Protein AF-A0A0C3DPB2-F1 (afdb_monomer_lite)

pLDDT: mean 77.49, std 13.22, range [37.22, 93.12]

Organism: NCBI:txid1036808

Sequence (206 aa):
QQHRIWLIDRQAAAISTEMRTDLGDWIKRRLRHGVQEQGRLAQDQIEEYGIDVEELESQWASQKESQLSVRSHALARLKKELNTVLALQADVDITEKAIQTAKNAIQKESAAPDTLSALASLEHTHDRLITKVEVLYASLNIQTKFPELDGIGLNFIRTLLLARDLKINICKRAIGSFFEWDKLDRAVGGAQKVLGNSPPPSNDSF

Radius of gyration: 33.28 Å; chains: 1; bounding box: 94×47×86 Å

Secondary structure (DSSP, 8-sta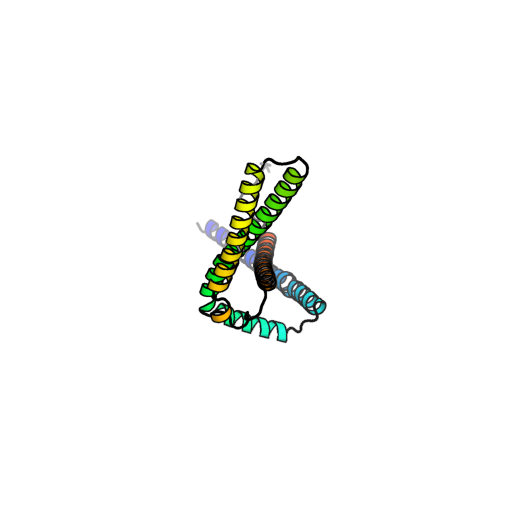te):
-HHHHHHHHHHHHHHHHHHHHHHHHHHHHIIIIIIIIHHHHHHHHHHHHT--HHHHHHHHHHHHHHHHSTHHHHHHHHHHHHHHHHHHHHHHHHHHHHHHHHHHHHHHTT--HHHHHHHHHHHHHHHHHHHHHHHHHHHT-HHHH-GGGTT--HHHHHHHHHHHHHHHHHHHHHHHHHHHHHHHHHHHTS-------PPPP-----

Structure (mmCIF, N/CA/C/O backbone):
data_AF-A0A0C3DPB2-F1
#
_entry.id   AF-A0A0C3DPB2-F1
#
loop_
_atom_site.group_PDB
_atom_site.id
_atom_site.type_symbol
_atom_site.label_atom_id
_atom_site.label_alt_id
_atom_site.label_comp_id
_atom_site.label_asym_id
_atom_site.label_entity_id
_atom_site.label_seq_id
_atom_site.pdbx_PDB_ins_code
_atom_site.Cartn_x
_atom_site.Cartn_y
_atom_site.Cartn_z
_atom_site.occupancy
_atom_site.B_iso_or_equiv
_atom_site.auth_seq_id
_atom_site.auth_comp_id
_atom_site.auth_asym_id
_atom_site.auth_atom_id
_atom_site.pdbx_PDB_model_num
ATOM 1 N N . GLN A 1 1 ? 50.171 27.025 -35.376 1.00 64.50 1 GLN A N 1
ATOM 2 C CA . GLN A 1 1 ? 48.714 26.759 -35.258 1.00 64.50 1 GLN A CA 1
ATOM 3 C C . GLN A 1 1 ? 48.303 25.396 -35.823 1.00 64.50 1 GLN A C 1
ATOM 5 O O . GLN A 1 1 ? 47.553 24.705 -35.149 1.00 64.50 1 GLN A O 1
ATOM 10 N N . GLN A 1 2 ? 48.823 24.960 -36.977 1.00 75.88 2 GLN A N 1
ATOM 11 C CA . GLN A 1 2 ? 48.439 23.691 -37.627 1.00 75.88 2 GLN A CA 1
ATOM 12 C C . GLN A 1 2 ? 48.664 22.426 -36.769 1.00 75.88 2 GLN A C 1
ATOM 14 O O . GLN A 1 2 ? 47.783 21.579 -36.694 1.00 75.88 2 GLN A O 1
ATOM 19 N N . HIS A 1 3 ? 49.778 22.335 -36.032 1.00 80.19 3 HIS A N 1
ATOM 20 C CA . HIS A 1 3 ? 50.067 21.180 -35.164 1.00 80.19 3 HIS A CA 1
ATOM 21 C C . HIS A 1 3 ? 49.048 21.000 -34.019 1.00 80.19 3 HIS A C 1
ATOM 23 O O . HIS A 1 3 ? 48.694 19.884 -33.654 1.00 80.19 3 HIS A O 1
ATOM 29 N N . ARG A 1 4 ? 48.522 22.107 -33.475 1.00 85.81 4 ARG A N 1
ATOM 30 C CA . ARG A 1 4 ? 47.503 22.077 -32.413 1.00 85.81 4 ARG A CA 1
ATOM 31 C C . ARG A 1 4 ? 46.153 21.590 -32.941 1.00 85.81 4 ARG A C 1
ATOM 33 O O . ARG A 1 4 ? 45.482 20.838 -32.249 1.00 85.81 4 ARG A O 1
ATOM 40 N N . ILE A 1 5 ? 45.779 22.004 -34.152 1.00 88.69 5 ILE A N 1
ATOM 41 C CA . ILE A 1 5 ? 44.541 21.556 -34.810 1.00 88.69 5 ILE A CA 1
ATOM 42 C C . ILE A 1 5 ? 44.618 20.050 -35.079 1.00 88.69 5 ILE A C 1
ATOM 44 O O . ILE A 1 5 ? 43.700 19.321 -34.727 1.00 88.69 5 ILE A O 1
ATOM 48 N N . TRP A 1 6 ? 45.758 19.574 -35.585 1.00 91.50 6 TRP A N 1
ATOM 49 C CA . TRP A 1 6 ? 45.977 18.151 -35.845 1.00 91.50 6 TRP A CA 1
ATOM 50 C C . TRP A 1 6 ? 45.875 17.281 -34.580 1.00 91.50 6 TRP A C 1
ATOM 52 O O . TRP A 1 6 ? 45.245 16.225 -34.602 1.00 91.50 6 TRP A O 1
ATOM 62 N N . LEU A 1 7 ? 46.439 17.736 -33.455 1.00 90.56 7 LEU A N 1
ATOM 63 C CA . LEU A 1 7 ? 46.326 17.028 -32.173 1.00 90.56 7 LEU A CA 1
ATOM 64 C C . LEU A 1 7 ? 44.882 16.978 -31.652 1.00 90.56 7 LEU A C 1
ATOM 66 O O . LEU A 1 7 ? 44.457 15.941 -31.145 1.00 90.56 7 LEU A O 1
ATOM 70 N N . ILE A 1 8 ? 44.124 18.069 -31.800 1.00 92.12 8 ILE A N 1
ATOM 71 C CA . ILE A 1 8 ? 42.714 18.124 -31.387 1.00 92.12 8 ILE A CA 1
ATOM 72 C C . ILE A 1 8 ? 41.865 17.179 -32.242 1.00 92.12 8 ILE A C 1
ATOM 74 O O . ILE A 1 8 ? 41.084 16.416 -31.681 1.00 92.12 8 ILE A O 1
ATOM 78 N N . ASP A 1 9 ? 42.057 17.156 -33.563 1.00 91.06 9 ASP A N 1
ATOM 79 C CA . ASP A 1 9 ? 41.337 16.236 -34.454 1.00 91.06 9 ASP A CA 1
ATOM 80 C C . ASP A 1 9 ? 41.657 14.771 -34.141 1.00 91.06 9 ASP A C 1
ATOM 82 O O . ASP A 1 9 ? 40.760 13.927 -34.079 1.00 91.06 9 ASP A O 1
ATOM 86 N N . ARG A 1 10 ? 42.929 14.458 -33.866 1.00 89.88 10 ARG A N 1
ATOM 87 C CA . ARG A 1 10 ? 43.359 13.114 -33.453 1.00 89.88 10 ARG A CA 1
ATOM 88 C C . ARG A 1 10 ? 42.680 12.693 -32.147 1.00 89.88 10 ARG A C 1
ATOM 90 O O . ARG A 1 10 ? 42.220 11.557 -32.037 1.00 89.88 10 ARG A O 1
ATOM 97 N N . GLN A 1 11 ? 42.603 13.601 -31.175 1.00 88.19 11 GLN A N 1
ATOM 98 C CA . GLN A 1 11 ? 41.966 13.349 -29.885 1.00 88.19 11 GLN A CA 1
ATOM 99 C C . GLN A 1 11 ? 40.442 13.226 -30.016 1.00 88.19 11 GLN A C 1
ATOM 101 O O . GLN A 1 11 ? 39.853 12.327 -29.422 1.00 88.19 11 GLN A O 1
ATOM 106 N N . ALA A 1 12 ? 39.803 14.064 -30.834 1.00 87.94 12 ALA A N 1
ATOM 107 C CA . ALA A 1 12 ? 38.374 13.982 -31.119 1.00 87.94 12 ALA A CA 1
ATOM 108 C C . ALA A 1 12 ? 38.012 12.664 -31.824 1.00 87.94 12 ALA A C 1
ATOM 110 O O . ALA A 1 12 ? 37.023 12.026 -31.466 1.00 87.94 12 ALA A O 1
ATOM 111 N N . ALA A 1 13 ? 38.841 12.206 -32.768 1.00 89.12 13 ALA A N 1
ATOM 112 C CA . ALA A 1 13 ? 38.669 10.914 -33.426 1.00 89.12 13 ALA A CA 1
ATOM 113 C C . ALA A 1 13 ? 38.837 9.735 -32.448 1.00 89.12 13 ALA A C 1
ATOM 115 O O . ALA A 1 13 ? 38.037 8.797 -32.466 1.00 89.12 13 ALA A O 1
ATOM 116 N N . ALA A 1 14 ? 39.832 9.795 -31.556 1.00 85.81 14 ALA A N 1
ATOM 117 C CA . ALA A 1 14 ? 40.025 8.787 -30.513 1.00 85.81 14 ALA A CA 1
ATOM 118 C C . ALA A 1 14 ? 38.824 8.728 -29.551 1.00 85.81 14 ALA A C 1
ATOM 120 O O . ALA A 1 14 ? 38.262 7.659 -29.337 1.00 85.81 14 ALA A O 1
ATOM 121 N N . ILE A 1 15 ? 38.348 9.880 -29.066 1.00 83.69 15 ILE A N 1
ATOM 122 C CA . ILE A 1 15 ? 37.155 9.957 -28.208 1.00 83.69 15 ILE A CA 1
ATOM 123 C C . ILE A 1 15 ? 35.917 9.436 -28.949 1.00 83.69 15 ILE A C 1
ATOM 125 O O . ILE A 1 15 ? 35.135 8.682 -28.384 1.00 83.69 15 ILE A O 1
ATOM 129 N N . SER A 1 16 ? 35.733 9.793 -30.223 1.00 80.06 16 SER A N 1
ATOM 130 C CA . SER A 1 16 ? 34.572 9.351 -31.002 1.00 80.06 16 SER A CA 1
ATOM 131 C C . SER A 1 16 ? 34.548 7.836 -31.217 1.00 80.06 16 SER A C 1
ATOM 133 O O . SER A 1 16 ? 33.480 7.226 -31.169 1.00 80.06 16 SER A O 1
ATOM 135 N N . THR A 1 17 ? 35.710 7.220 -31.444 1.00 84.44 17 THR A N 1
ATOM 136 C CA . THR A 1 17 ? 35.812 5.762 -31.603 1.00 84.44 17 THR A CA 1
ATOM 137 C C . THR A 1 17 ? 35.536 5.029 -30.293 1.00 84.44 17 THR A C 1
ATOM 139 O O . THR A 1 17 ? 34.716 4.116 -30.301 1.00 84.44 17 THR A O 1
ATOM 142 N N . GLU A 1 18 ? 36.103 5.497 -29.180 1.00 83.31 18 GLU A N 1
ATOM 143 C CA . GLU A 1 18 ? 35.844 4.989 -27.824 1.00 83.31 18 GLU A CA 1
ATOM 144 C C . GLU A 1 18 ? 34.357 5.106 -27.446 1.00 83.31 18 GLU A C 1
ATOM 146 O O . GLU A 1 18 ? 33.718 4.125 -27.082 1.00 83.31 18 GLU A O 1
ATOM 151 N N . MET A 1 19 ? 33.738 6.271 -27.665 1.00 78.62 19 MET A N 1
ATOM 152 C CA . MET A 1 19 ? 32.308 6.461 -27.389 1.00 78.62 19 MET A CA 1
ATOM 153 C C . MET A 1 19 ? 31.420 5.531 -28.227 1.00 78.62 19 MET A C 1
ATOM 155 O O . MET A 1 19 ? 30.376 5.084 -27.755 1.00 78.62 19 MET A O 1
ATOM 159 N N . ARG A 1 20 ? 31.804 5.229 -29.476 1.00 81.94 20 ARG A N 1
ATOM 160 C CA . ARG A 1 20 ? 31.060 4.293 -30.335 1.00 81.94 20 ARG A CA 1
ATOM 161 C C . ARG A 1 20 ? 31.195 2.848 -29.862 1.00 81.94 20 ARG A C 1
ATOM 163 O O . ARG A 1 20 ? 30.204 2.120 -29.903 1.00 81.94 20 ARG A O 1
ATOM 170 N N . THR A 1 21 ? 32.385 2.429 -29.432 1.00 79.38 21 THR A N 1
ATOM 171 C CA . THR A 1 21 ? 32.594 1.081 -28.887 1.00 79.38 21 THR A CA 1
ATOM 172 C C . THR A 1 21 ? 31.869 0.909 -27.559 1.00 79.38 21 THR A C 1
ATOM 174 O O . THR A 1 21 ? 31.135 -0.065 -27.402 1.00 79.38 21 THR A O 1
ATOM 177 N N . ASP A 1 22 ? 31.957 1.901 -26.673 1.00 81.00 22 ASP A N 1
ATOM 178 C CA . ASP A 1 22 ? 31.296 1.886 -25.367 1.00 81.00 22 ASP A CA 1
ATOM 179 C C . ASP A 1 22 ? 29.775 1.858 -25.510 1.00 81.00 22 ASP A C 1
ATOM 181 O O . ASP A 1 22 ? 29.099 1.101 -24.814 1.00 81.00 22 ASP A O 1
ATOM 185 N N . LEU A 1 23 ? 29.224 2.620 -26.463 1.00 80.12 23 LEU A N 1
ATOM 186 C CA . LEU A 1 23 ? 27.801 2.566 -26.793 1.00 80.12 23 LEU A CA 1
ATOM 187 C C . LEU A 1 23 ? 27.403 1.173 -27.298 1.00 80.12 23 LEU A C 1
ATOM 189 O O . LEU A 1 23 ? 26.380 0.636 -26.880 1.00 80.12 23 LEU A O 1
ATOM 193 N N . GLY A 1 24 ? 28.206 0.569 -28.177 1.00 83.62 24 GLY A N 1
ATOM 194 C CA . GLY A 1 24 ? 27.959 -0.781 -28.680 1.00 83.62 24 GLY A CA 1
ATOM 195 C C . GLY A 1 24 ? 27.954 -1.830 -27.566 1.00 83.62 24 GLY A C 1
ATOM 196 O O . GLY A 1 24 ? 27.071 -2.689 -27.525 1.00 83.62 24 GLY A O 1
ATOM 197 N N . ASP A 1 25 ? 28.900 -1.744 -26.636 1.00 81.56 25 ASP A N 1
ATOM 198 C CA . ASP A 1 25 ? 28.992 -2.663 -25.504 1.00 81.56 25 ASP A CA 1
ATOM 199 C C . ASP A 1 25 ? 27.906 -2.413 -24.459 1.00 81.56 25 ASP A C 1
ATOM 201 O O . ASP A 1 25 ? 27.367 -3.373 -23.905 1.00 81.56 25 ASP A O 1
ATOM 205 N N . TRP A 1 26 ? 27.518 -1.155 -24.248 1.00 80.06 26 TRP A N 1
ATOM 206 C CA . TRP A 1 26 ? 26.370 -0.790 -23.426 1.00 80.06 26 TRP A CA 1
ATOM 207 C C . TRP A 1 26 ? 25.065 -1.348 -24.003 1.00 80.06 26 TRP A C 1
ATOM 209 O O . TRP A 1 26 ? 24.320 -2.010 -23.286 1.00 80.06 26 TRP A O 1
ATOM 219 N N . ILE A 1 27 ? 24.811 -1.190 -25.310 1.00 79.00 27 ILE A N 1
ATOM 220 C CA . ILE A 1 27 ? 23.617 -1.752 -25.967 1.00 79.00 27 ILE A CA 1
ATOM 221 C C . ILE A 1 27 ? 23.588 -3.279 -25.808 1.00 79.00 27 ILE A C 1
ATOM 223 O O . ILE A 1 27 ? 22.556 -3.845 -25.443 1.00 79.00 27 ILE A O 1
ATOM 227 N N . LYS A 1 28 ? 24.721 -3.959 -26.035 1.00 84.25 28 LYS A N 1
ATOM 228 C CA . LYS A 1 28 ? 24.818 -5.421 -25.876 1.00 84.25 28 LYS A CA 1
ATOM 229 C C . LYS A 1 28 ? 24.582 -5.870 -24.434 1.00 84.25 28 LYS A C 1
ATOM 231 O O . LYS A 1 28 ? 23.941 -6.900 -24.225 1.00 84.25 28 LYS A O 1
ATOM 236 N N 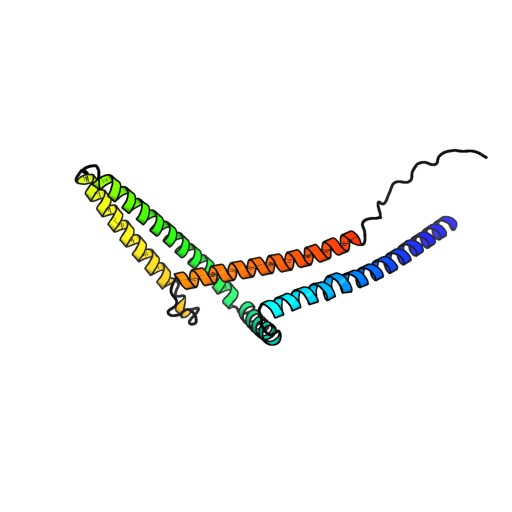. ARG A 1 29 ? 25.119 -5.146 -23.447 1.00 79.06 29 ARG A N 1
ATOM 237 C CA . ARG A 1 29 ? 24.922 -5.446 -22.020 1.00 79.06 29 ARG A CA 1
ATOM 238 C C . ARG A 1 29 ? 23.479 -5.211 -21.598 1.00 79.06 29 ARG A C 1
ATOM 240 O O . ARG A 1 29 ? 22.884 -6.112 -21.013 1.00 79.06 29 ARG A O 1
ATOM 247 N N . ARG A 1 30 ? 22.882 -4.086 -21.996 1.00 79.00 30 ARG A N 1
ATOM 248 C CA . ARG A 1 30 ? 21.472 -3.770 -21.743 1.00 79.00 30 ARG A CA 1
ATOM 249 C C . ARG A 1 30 ? 20.534 -4.819 -22.332 1.00 79.00 30 ARG A C 1
ATOM 251 O O . ARG A 1 30 ? 19.607 -5.245 -21.653 1.00 79.00 30 ARG A O 1
ATOM 258 N N . LEU A 1 31 ? 20.788 -5.270 -23.561 1.00 81.31 31 LEU A N 1
ATOM 259 C CA . LEU A 1 31 ? 19.981 -6.317 -24.188 1.00 81.31 31 LEU A CA 1
ATOM 260 C C . LEU A 1 31 ? 20.085 -7.645 -23.425 1.00 81.31 31 LEU A C 1
ATOM 262 O O . LEU A 1 31 ? 19.062 -8.246 -23.114 1.00 81.31 31 LEU A O 1
ATOM 266 N N . ARG A 1 32 ? 21.303 -8.087 -23.090 1.00 81.44 32 ARG A N 1
ATOM 267 C CA . ARG A 1 32 ? 21.517 -9.380 -22.421 1.00 81.44 32 ARG A CA 1
ATOM 268 C C . ARG A 1 32 ? 21.059 -9.388 -20.967 1.00 81.44 32 ARG A C 1
ATOM 270 O O . ARG A 1 32 ? 20.295 -10.256 -20.566 1.00 81.44 32 ARG A O 1
ATOM 277 N N . HIS A 1 33 ? 21.509 -8.426 -20.173 1.00 77.31 33 HIS A N 1
ATOM 278 C CA . HIS A 1 33 ? 21.254 -8.427 -18.734 1.00 77.31 33 HIS A CA 1
ATOM 279 C C . HIS A 1 33 ? 19.971 -7.692 -18.363 1.00 77.31 33 HIS A C 1
ATOM 281 O O . HIS A 1 33 ? 19.233 -8.161 -17.506 1.00 77.31 33 HIS A O 1
ATOM 287 N N . GLY A 1 34 ? 19.695 -6.551 -18.998 1.00 73.69 34 GLY A N 1
ATOM 288 C CA . GLY A 1 34 ? 18.547 -5.712 -18.653 1.00 73.69 34 GLY A CA 1
ATOM 289 C C . GLY A 1 34 ? 17.229 -6.184 -19.260 1.00 73.69 34 GLY A C 1
ATOM 290 O O . GLY A 1 34 ? 16.187 -5.998 -18.642 1.00 73.69 34 GLY A O 1
ATOM 291 N N . VAL A 1 35 ? 17.262 -6.781 -20.456 1.00 76.50 35 VAL A N 1
ATOM 292 C CA . VAL A 1 35 ? 16.048 -7.220 -21.167 1.00 76.50 35 VAL A CA 1
ATOM 293 C C . VAL A 1 35 ? 15.895 -8.736 -21.127 1.00 76.50 35 VAL A C 1
ATOM 295 O O . VAL A 1 35 ? 14.869 -9.217 -20.662 1.00 76.50 35 VAL A O 1
ATOM 298 N N . GLN A 1 36 ? 16.892 -9.497 -21.587 1.00 82.88 36 GLN A N 1
ATOM 299 C CA . GLN A 1 36 ? 16.763 -10.954 -21.705 1.00 82.88 36 GLN A CA 1
ATOM 300 C C . GLN A 1 36 ? 16.748 -11.651 -20.341 1.00 82.88 36 GLN A C 1
ATOM 302 O O . GLN A 1 36 ? 15.797 -12.369 -20.052 1.00 82.88 36 GLN A O 1
ATOM 307 N N . GLU A 1 37 ? 17.748 -11.416 -19.485 1.00 83.25 37 GLU A N 1
ATOM 308 C CA . GLU A 1 37 ? 17.792 -12.079 -18.172 1.00 83.25 37 GLU A CA 1
ATOM 309 C C . GLU A 1 37 ? 16.638 -11.634 -17.265 1.00 83.25 37 GLU A C 1
ATOM 311 O O . GLU A 1 37 ? 15.997 -12.470 -16.639 1.00 83.25 37 GLU A O 1
ATOM 316 N N . GLN A 1 38 ? 16.308 -10.338 -17.234 1.00 78.94 38 GLN A N 1
ATOM 317 C CA . GLN A 1 38 ? 15.150 -9.859 -16.466 1.00 78.94 38 GLN A CA 1
ATOM 318 C C . GLN A 1 38 ? 13.827 -10.391 -17.017 1.00 78.94 38 GLN A C 1
ATOM 320 O O . GLN A 1 38 ? 12.955 -10.758 -16.238 1.00 78.94 38 GLN A O 1
ATOM 325 N N . GLY A 1 39 ? 13.681 -10.463 -18.344 1.00 83.75 39 GLY A N 1
ATOM 326 C CA . GLY A 1 39 ? 12.512 -11.067 -18.978 1.00 83.75 39 GLY A CA 1
ATOM 327 C C . GLY A 1 39 ? 12.361 -12.536 -18.592 1.00 83.75 39 GLY A C 1
ATOM 328 O O . GLY A 1 39 ? 11.263 -12.959 -18.252 1.00 83.75 39 GLY A O 1
ATOM 329 N N . ARG A 1 40 ? 13.469 -13.286 -18.550 1.00 84.62 40 ARG A N 1
ATOM 330 C CA . ARG A 1 40 ? 13.486 -14.681 -18.096 1.00 84.62 40 ARG A CA 1
ATOM 331 C C . ARG A 1 40 ? 13.088 -14.803 -16.625 1.00 84.62 40 ARG A C 1
ATOM 333 O O . ARG A 1 40 ? 12.221 -15.598 -16.309 1.00 84.62 40 ARG A O 1
ATOM 340 N N . LEU A 1 41 ? 13.656 -13.981 -15.742 1.00 84.19 41 LEU A N 1
ATOM 341 C CA . LEU A 1 41 ? 13.298 -13.981 -14.317 1.00 84.19 41 LEU A CA 1
ATOM 342 C C . LEU A 1 41 ? 11.825 -13.622 -14.083 1.00 84.19 41 LEU A C 1
ATOM 344 O O . LEU A 1 41 ? 11.179 -14.214 -13.225 1.00 84.19 41 LEU A O 1
ATOM 348 N N . ALA A 1 42 ? 11.293 -12.659 -14.837 1.00 80.81 42 ALA A N 1
ATOM 349 C CA . ALA A 1 42 ? 9.881 -12.301 -14.770 1.00 80.81 42 ALA A CA 1
ATOM 350 C C . ALA A 1 42 ? 8.989 -13.446 -15.275 1.00 80.81 42 ALA A C 1
ATOM 352 O O . ALA A 1 42 ? 7.970 -13.733 -14.656 1.00 80.81 42 ALA A O 1
ATOM 353 N N . GLN A 1 43 ? 9.392 -14.120 -16.353 1.00 83.12 43 GLN A N 1
ATOM 354 C CA . GLN A 1 43 ? 8.683 -15.278 -16.891 1.00 83.12 43 GLN A CA 1
ATO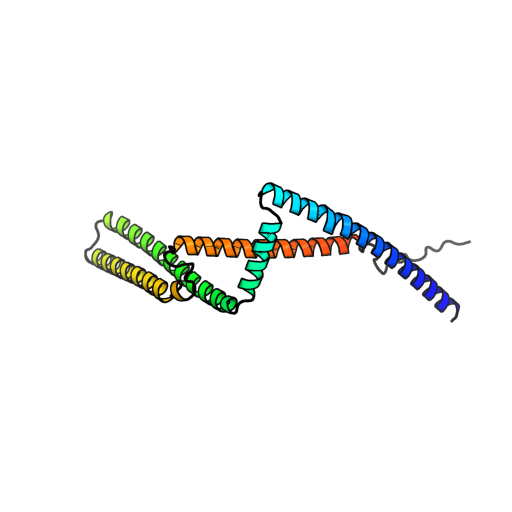M 355 C C . GLN A 1 43 ? 8.681 -16.452 -15.901 1.00 83.12 43 GLN A C 1
ATOM 357 O O . GLN A 1 43 ? 7.614 -16.986 -15.615 1.00 83.12 43 GLN A O 1
ATOM 362 N N . ASP A 1 44 ? 9.835 -16.781 -15.309 1.00 85.88 44 ASP A N 1
ATOM 363 C CA . ASP A 1 44 ? 9.964 -17.820 -14.277 1.00 85.88 44 ASP A CA 1
ATOM 364 C C . ASP A 1 44 ? 9.018 -17.534 -13.091 1.00 85.88 44 ASP A C 1
ATOM 366 O O . ASP A 1 44 ? 8.356 -18.435 -12.581 1.00 85.88 44 ASP A O 1
ATOM 370 N N . GLN A 1 45 ? 8.905 -16.265 -12.672 1.00 82.25 45 GLN A N 1
ATOM 371 C CA . GLN A 1 45 ? 7.975 -15.853 -11.615 1.00 82.25 45 GLN A CA 1
ATOM 372 C C . GLN A 1 45 ? 6.511 -16.018 -12.032 1.00 82.25 45 GLN A C 1
ATOM 374 O O . GLN A 1 45 ? 5.704 -16.502 -11.245 1.00 82.25 45 GLN A O 1
ATOM 379 N N . ILE A 1 46 ? 6.145 -15.613 -13.250 1.00 82.06 46 ILE A N 1
ATOM 380 C CA . ILE A 1 46 ? 4.771 -15.754 -13.755 1.00 82.06 46 ILE A CA 1
ATOM 381 C C . ILE A 1 46 ? 4.371 -17.236 -13.803 1.00 82.06 46 ILE A C 1
ATOM 383 O O . ILE A 1 46 ? 3.279 -17.590 -13.354 1.00 82.06 46 ILE A O 1
ATOM 387 N N . GLU A 1 47 ? 5.277 -18.099 -14.266 1.00 86.31 47 GLU A N 1
ATOM 388 C CA . GLU A 1 47 ? 5.090 -19.552 -14.296 1.00 86.31 47 GLU A CA 1
ATOM 389 C C . GLU A 1 47 ? 4.964 -20.151 -12.888 1.00 86.31 47 GLU A C 1
ATOM 391 O O . GLU A 1 47 ? 4.093 -20.992 -12.664 1.00 86.31 47 GLU A O 1
ATOM 396 N N . GLU A 1 48 ? 5.754 -19.679 -11.917 1.00 88.19 48 GLU A N 1
ATOM 397 C CA . GLU A 1 48 ? 5.660 -20.091 -10.508 1.00 88.19 48 GLU A CA 1
ATOM 398 C C . GLU A 1 48 ? 4.288 -19.765 -9.892 1.00 88.19 48 GLU A C 1
ATOM 400 O O . GLU A 1 48 ? 3.717 -20.587 -9.171 1.00 88.19 48 GLU A O 1
ATOM 405 N N . TYR A 1 49 ? 3.729 -18.587 -10.188 1.00 80.62 49 TYR A N 1
ATOM 406 C CA . TYR A 1 49 ? 2.403 -18.194 -9.699 1.00 80.62 49 TYR A CA 1
ATOM 407 C C . TYR A 1 49 ? 1.247 -18.823 -10.493 1.00 80.62 49 TYR A C 1
ATOM 409 O O . TYR A 1 49 ? 0.104 -18.771 -10.032 1.00 80.62 49 TYR A O 1
ATOM 417 N N . GLY A 1 50 ? 1.523 -19.414 -11.662 1.00 84.31 50 GLY A N 1
ATOM 418 C CA . GLY A 1 50 ? 0.534 -20.082 -12.511 1.00 84.31 50 GLY A CA 1
ATOM 419 C C . GLY A 1 50 ? -0.523 -19.144 -13.101 1.00 84.31 50 GLY A C 1
ATOM 420 O O . GLY A 1 50 ? -1.638 -19.584 -13.384 1.00 84.31 50 GLY A O 1
ATOM 421 N N . ILE A 1 51 ? -0.207 -17.853 -13.240 1.00 81.69 51 ILE A N 1
ATOM 422 C CA . ILE A 1 51 ? -1.118 -16.847 -13.800 1.00 81.69 51 ILE A CA 1
ATOM 423 C C . ILE A 1 51 ? -0.770 -16.650 -15.272 1.00 81.69 51 ILE A C 1
ATOM 425 O O . ILE A 1 51 ? 0.394 -16.461 -15.610 1.00 81.69 51 ILE A O 1
ATOM 429 N N . ASP A 1 52 ? -1.774 -16.668 -16.142 1.00 86.44 52 ASP A N 1
ATOM 430 C CA . ASP A 1 52 ? -1.557 -16.433 -17.565 1.00 86.44 52 ASP A CA 1
ATOM 431 C C . ASP A 1 52 ? -1.193 -14.967 -17.869 1.00 86.44 52 ASP A C 1
ATOM 433 O O . ASP A 1 52 ? -1.666 -14.031 -17.213 1.00 86.44 52 ASP A O 1
ATOM 437 N N . VAL A 1 53 ? -0.346 -14.756 -18.878 1.00 83.56 53 VAL A N 1
ATOM 438 C CA . VAL A 1 53 ? 0.124 -13.414 -19.255 1.00 83.56 53 VAL A CA 1
ATOM 439 C C . VAL A 1 53 ? -1.027 -12.565 -19.798 1.00 83.56 53 VAL A C 1
ATOM 441 O O . VAL A 1 53 ? -1.108 -11.382 -19.462 1.00 83.56 53 VAL A O 1
ATOM 444 N N . GLU A 1 54 ? -1.955 -13.154 -20.561 1.00 86.88 54 GLU A N 1
ATOM 445 C CA . GLU A 1 54 ? -3.110 -12.427 -21.106 1.00 86.88 54 GLU A CA 1
ATOM 446 C C . GLU A 1 54 ? -4.030 -11.922 -19.980 1.00 86.88 54 GLU A C 1
ATOM 448 O O . GLU A 1 54 ? -4.535 -10.795 -20.021 1.00 86.88 54 GLU A O 1
ATOM 453 N N . GLU A 1 55 ? -4.177 -12.713 -18.914 1.00 87.44 55 GLU A N 1
ATOM 454 C CA . GLU A 1 55 ? -4.918 -12.321 -17.714 1.00 87.44 55 GLU A CA 1
ATOM 455 C C . GLU A 1 55 ? -4.235 -11.149 -16.988 1.00 87.44 55 GLU A C 1
ATOM 457 O O . GLU A 1 55 ? -4.897 -10.184 -16.598 1.00 87.44 55 GLU A O 1
ATOM 462 N N . LEU A 1 56 ? -2.903 -11.164 -16.853 1.00 84.19 56 LEU A N 1
ATOM 463 C CA . LEU A 1 56 ? -2.154 -10.051 -16.254 1.00 84.19 56 LEU A CA 1
ATOM 464 C C . LEU A 1 56 ? -2.289 -8.754 -17.065 1.00 84.19 56 LEU A C 1
ATOM 466 O O . LEU A 1 56 ? -2.443 -7.675 -16.479 1.00 84.19 56 LEU A O 1
ATOM 470 N N . GLU A 1 57 ? -2.261 -8.839 -18.395 1.00 87.75 57 GLU A N 1
ATOM 471 C CA . GLU A 1 57 ? -2.454 -7.688 -19.281 1.00 87.75 57 GLU A CA 1
ATOM 472 C C . GLU A 1 57 ? -3.872 -7.111 -19.175 1.00 87.75 57 GLU A C 1
ATOM 474 O O . GLU A 1 57 ? -4.038 -5.893 -19.035 1.00 87.75 57 GLU A O 1
ATOM 479 N N . SER A 1 58 ? -4.892 -7.974 -19.153 1.00 89.75 58 SER A N 1
ATOM 480 C CA . SER A 1 58 ? -6.295 -7.592 -18.947 1.00 89.75 58 SER A CA 1
ATOM 481 C C . SER A 1 58 ? -6.510 -6.908 -17.589 1.00 89.75 58 SER A C 1
ATOM 483 O O . SER A 1 58 ? -7.107 -5.823 -17.491 1.00 89.75 58 SER A O 1
ATOM 485 N N . GLN A 1 59 ? -5.941 -7.479 -16.523 1.00 86.38 59 GLN A N 1
ATOM 486 C CA . GLN A 1 59 ? -5.988 -6.891 -15.186 1.00 86.38 59 GLN A CA 1
ATOM 487 C C . GLN A 1 59 ? -5.257 -5.550 -15.120 1.00 86.38 59 GLN A C 1
ATOM 489 O O . GLN A 1 59 ? -5.725 -4.619 -14.456 1.00 86.38 59 GLN A O 1
ATOM 494 N N . TRP A 1 60 ? -4.117 -5.419 -15.797 1.00 83.06 60 TRP A N 1
ATOM 495 C CA . TRP A 1 60 ? -3.380 -4.163 -15.869 1.00 83.06 60 TRP A CA 1
ATOM 496 C C . TRP A 1 60 ? -4.165 -3.077 -16.612 1.00 83.06 60 TRP A C 1
ATOM 498 O O . TRP A 1 60 ? -4.228 -1.939 -16.138 1.00 83.06 60 TRP A O 1
ATOM 508 N N . ALA A 1 61 ? -4.817 -3.416 -17.726 1.00 87.25 61 ALA A N 1
ATOM 509 C CA . ALA A 1 61 ? -5.661 -2.489 -18.475 1.00 87.25 61 ALA A CA 1
ATOM 510 C C . ALA A 1 61 ? -6.830 -1.973 -17.618 1.00 87.25 61 ALA A C 1
ATOM 512 O O . ALA A 1 61 ? -7.010 -0.759 -17.482 1.00 87.25 61 ALA A O 1
ATOM 513 N N . SER A 1 62 ? -7.532 -2.882 -16.937 1.00 84.56 62 SER A N 1
ATOM 514 C CA . SER A 1 62 ? -8.621 -2.556 -16.004 1.00 84.56 62 SER A CA 1
ATOM 515 C C . SER A 1 62 ? -8.142 -1.682 -14.831 1.00 84.56 62 SER A C 1
ATOM 517 O O . SER A 1 62 ? -8.806 -0.735 -14.391 1.00 84.56 62 SER A O 1
ATOM 519 N N . GLN A 1 63 ? -6.933 -1.944 -14.323 1.00 80.06 63 GLN A N 1
ATOM 520 C CA . GLN A 1 63 ? -6.310 -1.116 -13.286 1.00 80.06 63 GLN A CA 1
ATOM 521 C C . GLN A 1 63 ? -5.952 0.281 -13.793 1.00 80.06 63 GLN A C 1
ATOM 523 O O . GLN A 1 63 ? -6.137 1.260 -13.073 1.00 80.06 63 GLN A O 1
ATOM 528 N N . LYS A 1 64 ? -5.451 0.399 -15.020 1.00 80.50 64 LYS A N 1
ATOM 529 C CA . LYS A 1 64 ? -5.104 1.690 -15.615 1.00 80.50 64 LYS A CA 1
ATOM 530 C C . LYS A 1 64 ? -6.347 2.556 -15.816 1.00 80.50 64 LYS A C 1
ATOM 532 O O . LYS A 1 64 ? -6.325 3.736 -15.473 1.00 80.50 64 LYS A O 1
ATOM 537 N N . GLU A 1 65 ? -7.436 1.967 -16.299 1.00 79.50 65 GLU A N 1
ATOM 538 C CA . GLU A 1 65 ? -8.718 2.652 -16.480 1.00 79.50 65 GLU A CA 1
ATOM 539 C C . GLU A 1 65 ? -9.294 3.151 -15.145 1.00 79.50 65 GLU A C 1
ATOM 541 O O . GLU A 1 65 ? -9.630 4.329 -14.995 1.00 79.50 65 GLU A O 1
ATOM 546 N N . SER A 1 66 ? -9.312 2.291 -14.125 1.00 70.31 66 SER A N 1
ATOM 547 C CA . SER A 1 66 ? -9.791 2.663 -12.787 1.00 70.31 66 SER A CA 1
ATOM 548 C C . SER A 1 66 ? -8.911 3.712 -12.090 1.00 70.31 66 SER A C 1
ATOM 550 O O . SER A 1 66 ? -9.431 4.548 -11.346 1.00 70.31 66 SER A O 1
ATOM 552 N N . GLN A 1 67 ? -7.597 3.730 -12.341 1.00 68.44 67 GLN A N 1
ATOM 553 C CA . GLN A 1 67 ? -6.674 4.723 -11.771 1.00 68.44 67 GLN A CA 1
ATOM 554 C C . GLN A 1 67 ? -6.773 6.103 -12.429 1.00 68.44 67 GLN A C 1
ATOM 556 O O . GLN A 1 67 ? -6.590 7.111 -11.745 1.00 68.44 67 GLN A O 1
ATOM 561 N N . LEU A 1 68 ? -7.071 6.159 -13.728 1.00 66.88 68 LEU A N 1
ATOM 562 C CA . LEU A 1 68 ? -7.269 7.411 -14.467 1.00 66.88 68 LEU A CA 1
ATOM 563 C C . LEU A 1 68 ? -8.651 8.036 -14.218 1.00 66.88 68 LEU A C 1
ATOM 565 O O . LEU A 1 68 ? -8.885 9.192 -14.566 1.00 66.88 68 LEU A O 1
ATOM 569 N N . SER A 1 69 ? -9.560 7.302 -13.574 1.00 68.81 69 SER A N 1
ATOM 570 C CA . SER A 1 69 ? -10.856 7.819 -13.147 1.00 68.81 69 SER A CA 1
ATOM 571 C C . SER A 1 69 ? -10.722 8.929 -12.093 1.00 68.81 69 SER A C 1
ATOM 573 O O . SER A 1 69 ? -9.903 8.865 -11.171 1.00 68.81 69 SER A O 1
ATOM 575 N N . VAL A 1 70 ? -11.631 9.912 -12.154 1.00 57.91 70 VAL A N 1
ATOM 576 C CA . VAL A 1 70 ? -11.826 10.992 -11.159 1.00 57.91 70 VAL A CA 1
ATOM 577 C C . VAL A 1 70 ? -11.987 10.445 -9.725 1.00 57.91 70 VAL A C 1
ATOM 579 O O . VAL A 1 70 ? -11.705 11.135 -8.742 1.00 57.91 70 VAL A O 1
ATOM 582 N N . ARG A 1 71 ? -12.370 9.168 -9.583 1.00 61.47 71 ARG A N 1
ATOM 583 C CA . ARG A 1 71 ? -12.478 8.453 -8.301 1.00 61.47 71 ARG A CA 1
ATOM 584 C C . ARG A 1 71 ? -11.154 8.318 -7.535 1.00 61.47 71 ARG A C 1
ATOM 586 O O . ARG A 1 71 ? -11.199 8.121 -6.322 1.00 61.47 71 ARG A O 1
ATOM 593 N N . SER A 1 72 ? -9.992 8.471 -8.172 1.00 58.91 72 SER A N 1
ATOM 594 C CA . SER A 1 72 ? -8.680 8.363 -7.508 1.00 58.91 72 SER A CA 1
ATOM 595 C C . SER A 1 72 ? -8.484 9.384 -6.371 1.00 58.91 72 SER A C 1
ATOM 597 O O . SER A 1 72 ? -7.994 9.033 -5.293 1.00 58.91 72 SER A O 1
ATOM 599 N N . HIS A 1 73 ? -8.956 10.623 -6.545 1.00 62.50 73 HIS A N 1
ATOM 600 C CA . HIS A 1 73 ? -8.924 11.655 -5.500 1.00 62.50 73 HIS A CA 1
ATOM 601 C C . HIS A 1 73 ? -9.924 11.381 -4.368 1.00 62.50 73 HIS A C 1
ATOM 603 O O . HIS A 1 73 ? -9.610 11.594 -3.192 1.00 62.50 73 HIS A O 1
ATOM 609 N N . ALA A 1 74 ? -11.108 10.860 -4.701 1.00 64.81 74 ALA A N 1
ATOM 610 C CA . ALA A 1 74 ? -12.096 10.439 -3.710 1.00 64.81 74 ALA A CA 1
ATOM 611 C C . ALA A 1 74 ? -11.569 9.274 -2.852 1.00 64.81 74 ALA A C 1
ATOM 613 O O . ALA A 1 74 ? -11.778 9.265 -1.638 1.00 64.81 74 ALA A O 1
ATOM 614 N N . LEU A 1 75 ? -10.814 8.350 -3.456 1.00 69.62 75 LEU A N 1
ATOM 615 C CA . LEU A 1 75 ? -10.178 7.222 -2.777 1.00 69.62 75 LEU A CA 1
ATOM 616 C C . LEU A 1 75 ? -9.092 7.677 -1.788 1.00 69.62 75 LEU A C 1
ATOM 618 O O . LEU A 1 75 ? -9.022 7.161 -0.676 1.00 69.62 75 LEU A O 1
ATOM 622 N N . ALA A 1 76 ? -8.263 8.659 -2.156 1.00 73.25 76 ALA A N 1
ATOM 623 C CA . ALA A 1 76 ? -7.223 9.189 -1.269 1.00 73.25 76 ALA A CA 1
ATOM 624 C C . ALA A 1 76 ? -7.815 9.857 -0.018 1.00 73.25 76 ALA A C 1
ATOM 626 O O . ALA A 1 76 ? -7.342 9.629 1.098 1.00 73.25 76 ALA A O 1
ATOM 627 N N . ARG A 1 77 ? -8.885 10.643 -0.197 1.00 73.81 77 ARG A N 1
ATOM 628 C CA . ARG A 1 77 ? -9.617 11.249 0.919 1.00 73.81 77 ARG A CA 1
ATOM 629 C C . ARG A 1 77 ? -10.291 10.182 1.777 1.00 73.81 77 ARG A C 1
ATOM 631 O O . ARG A 1 77 ? -10.119 10.210 2.988 1.00 73.81 77 ARG A O 1
ATOM 638 N N . LEU A 1 78 ? -10.984 9.218 1.166 1.00 77.12 78 LEU A N 1
ATOM 639 C CA . LEU A 1 78 ? -11.633 8.138 1.909 1.00 77.12 78 LEU A CA 1
ATOM 640 C C . LEU A 1 78 ? -10.624 7.326 2.726 1.00 77.12 78 LEU A C 1
ATOM 642 O O . LEU A 1 78 ? -10.862 7.061 3.896 1.00 77.12 78 LEU A O 1
ATOM 646 N N . LYS A 1 79 ? -9.474 6.982 2.141 1.00 80.69 79 LYS A N 1
ATOM 647 C CA . LYS A 1 79 ? -8.394 6.283 2.843 1.00 80.69 79 LYS A CA 1
ATOM 648 C C . LYS A 1 79 ? -7.940 7.039 4.093 1.00 80.69 79 LYS A C 1
ATOM 650 O O . LYS A 1 79 ? -7.713 6.418 5.125 1.00 80.69 79 LYS A O 1
ATOM 655 N N . LYS A 1 80 ? -7.785 8.363 4.003 1.00 83.94 80 LYS A N 1
ATOM 656 C CA . LYS A 1 80 ? -7.374 9.188 5.145 1.00 83.94 80 LYS A CA 1
ATOM 657 C C . LYS A 1 80 ? -8.400 9.113 6.277 1.00 83.94 80 LYS A C 1
ATOM 659 O O . LYS A 1 80 ? -8.012 8.860 7.410 1.00 83.94 80 LYS A O 1
ATOM 664 N N . GLU A 1 81 ? -9.676 9.295 5.954 1.00 82.81 81 GLU A N 1
ATOM 665 C CA . GLU A 1 81 ? -10.775 9.247 6.928 1.00 82.81 81 GLU A CA 1
ATOM 666 C C . GLU A 1 81 ? -11.000 7.825 7.486 1.00 82.81 81 GLU A C 1
ATOM 668 O O . GLU A 1 81 ? -11.369 7.642 8.639 1.00 82.81 81 GLU A O 1
ATOM 673 N N . LEU A 1 82 ? -10.734 6.779 6.699 1.00 84.00 82 LEU A N 1
ATOM 674 C CA . LEU A 1 82 ? -10.780 5.402 7.189 1.00 84.00 82 LEU A CA 1
ATOM 675 C C . LEU A 1 82 ? -9.607 5.102 8.134 1.00 84.00 82 LEU A C 1
ATOM 677 O O . LEU A 1 82 ? -9.789 4.455 9.160 1.00 84.00 82 LEU A O 1
ATOM 681 N N . ASN A 1 83 ? -8.406 5.593 7.818 1.00 85.75 83 ASN A N 1
ATOM 682 C CA . ASN A 1 83 ? -7.236 5.440 8.682 1.00 85.75 83 ASN A CA 1
ATOM 683 C C . ASN A 1 83 ? -7.429 6.116 10.044 1.00 85.75 83 ASN A C 1
ATOM 685 O O . ASN A 1 83 ? -6.971 5.576 11.048 1.00 85.75 83 ASN A O 1
ATOM 689 N N . THR A 1 84 ? -8.105 7.268 10.098 1.00 86.06 84 THR A N 1
ATOM 690 C CA . THR A 1 84 ? -8.425 7.923 11.375 1.00 86.06 84 THR A CA 1
ATOM 691 C C . THR A 1 84 ? -9.423 7.101 12.184 1.00 86.06 84 THR A C 1
ATOM 693 O O . THR A 1 84 ? -9.200 6.908 13.373 1.00 86.06 84 THR A O 1
ATOM 696 N N . VAL A 1 85 ? -10.461 6.537 11.556 1.00 86.56 85 VAL A N 1
ATOM 697 C CA . VAL A 1 85 ? -11.401 5.625 12.236 1.00 86.56 85 VAL A CA 1
ATOM 698 C C . VAL A 1 85 ? -10.701 4.366 12.753 1.00 86.56 85 VAL A C 1
ATOM 700 O O . VAL A 1 85 ? -10.934 3.964 13.888 1.00 86.56 85 VAL A O 1
ATOM 703 N N . LEU A 1 86 ? -9.795 3.770 11.974 1.00 84.62 86 LEU A N 1
ATOM 704 C CA . LEU A 1 86 ? -9.021 2.602 12.408 1.00 84.62 86 LEU A CA 1
ATOM 705 C C . LEU A 1 86 ? -8.079 2.910 13.580 1.00 84.62 86 LEU A C 1
ATOM 707 O O . LEU A 1 86 ? -7.888 2.053 14.442 1.00 84.62 86 LEU A O 1
ATOM 711 N N . ALA A 1 87 ? -7.493 4.109 13.616 1.00 88.12 87 ALA A N 1
ATOM 712 C CA . ALA A 1 87 ? -6.689 4.560 14.749 1.00 88.12 87 ALA A CA 1
ATOM 713 C C . ALA A 1 87 ? -7.556 4.741 16.004 1.00 88.12 87 ALA A C 1
ATOM 715 O O . ALA A 1 87 ? -7.216 4.206 17.054 1.00 88.12 87 ALA A O 1
ATOM 716 N N . LEU A 1 88 ? -8.719 5.391 15.870 1.00 88.88 88 LEU A N 1
ATOM 717 C CA . LEU A 1 88 ? -9.676 5.544 16.969 1.00 88.88 88 LEU A CA 1
ATOM 718 C C . LEU A 1 88 ? -10.161 4.192 17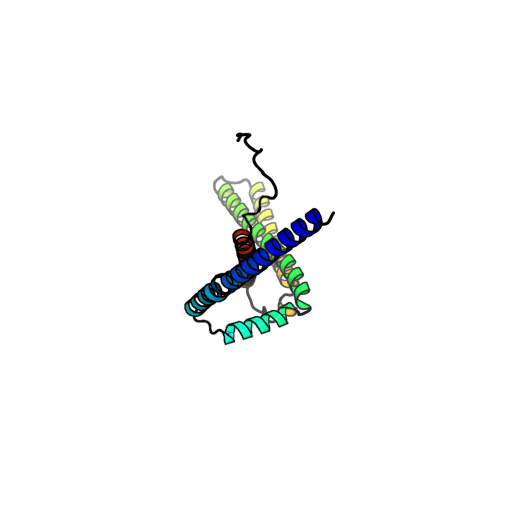.505 1.00 88.88 88 LEU A C 1
ATOM 720 O O . LEU A 1 88 ? -10.274 4.032 18.714 1.00 88.88 88 LEU A O 1
ATOM 724 N N . GLN A 1 89 ? -10.401 3.206 16.635 1.00 87.44 89 GLN A N 1
ATOM 725 C CA . GLN A 1 89 ? -10.753 1.852 17.067 1.00 87.44 89 GLN A CA 1
ATOM 726 C C . GLN A 1 89 ? -9.630 1.217 17.894 1.00 87.44 89 GLN A C 1
ATOM 728 O O . GLN A 1 89 ? -9.893 0.645 18.946 1.00 87.44 89 GLN A O 1
ATOM 733 N N . ALA A 1 90 ? -8.374 1.347 17.455 1.00 88.25 90 ALA A N 1
ATOM 734 C CA . ALA A 1 90 ? -7.236 0.831 18.211 1.00 88.25 90 ALA A CA 1
ATOM 735 C C . ALA A 1 90 ? -7.115 1.500 19.591 1.00 88.25 90 ALA A C 1
ATOM 737 O O . ALA A 1 90 ? -6.856 0.812 20.577 1.00 88.25 90 ALA A O 1
ATOM 738 N N . ASP A 1 91 ? -7.350 2.810 19.678 1.00 89.06 91 ASP A N 1
ATOM 739 C CA . ASP A 1 91 ? -7.345 3.544 20.947 1.00 89.06 91 ASP A CA 1
ATOM 740 C C . ASP A 1 91 ? -8.495 3.095 21.869 1.00 89.06 91 ASP A C 1
ATOM 742 O O . ASP A 1 91 ? -8.298 2.900 23.071 1.00 89.06 91 ASP A O 1
ATOM 746 N N . VAL A 1 92 ? -9.689 2.857 21.318 1.00 90.44 92 VAL A N 1
ATOM 747 C CA . VAL A 1 92 ? -10.841 2.311 22.060 1.00 90.44 92 VAL A CA 1
ATOM 748 C C . VAL A 1 92 ? -10.554 0.896 22.580 1.00 90.44 92 VAL A C 1
ATOM 750 O O . VAL A 1 92 ? -10.829 0.599 23.741 1.00 90.44 92 VAL A O 1
ATOM 753 N N . ASP A 1 93 ? -9.912 0.044 21.782 1.00 89.75 93 ASP A N 1
ATOM 754 C CA . ASP A 1 93 ? -9.517 -1.304 22.203 1.00 89.75 93 ASP A CA 1
ATOM 755 C C . ASP A 1 93 ? -8.422 -1.276 23.293 1.00 89.75 93 ASP A C 1
ATOM 757 O O . ASP A 1 93 ? -8.377 -2.137 24.176 1.00 89.75 93 ASP A O 1
ATOM 761 N N . ILE A 1 94 ? -7.508 -0.298 23.243 1.00 91.94 94 ILE A N 1
ATOM 762 C CA . ILE A 1 94 ? -6.480 -0.090 24.278 1.00 91.94 94 ILE A CA 1
ATOM 763 C C . ILE A 1 94 ? -7.127 0.391 25.577 1.00 91.94 94 ILE A C 1
ATOM 765 O O . ILE A 1 94 ? -6.798 -0.123 26.649 1.00 91.94 94 ILE A O 1
ATOM 769 N N . THR A 1 95 ? -8.047 1.354 25.494 1.00 90.75 95 THR A N 1
ATOM 770 C CA . THR A 1 95 ? -8.758 1.864 26.675 1.00 90.75 95 THR A CA 1
ATOM 771 C C . THR A 1 95 ? -9.625 0.787 27.319 1.00 90.75 95 THR A C 1
ATOM 773 O O . THR A 1 95 ? -9.591 0.678 28.541 1.00 90.75 95 THR A O 1
ATOM 776 N N . GLU A 1 96 ? -10.268 -0.089 26.541 1.00 92.69 96 GLU A N 1
ATOM 777 C CA . GLU A 1 96 ? -10.997 -1.254 27.067 1.00 92.69 96 GLU A CA 1
ATOM 778 C C . GLU A 1 96 ? -10.091 -2.162 27.904 1.00 92.69 96 GLU A C 1
ATOM 780 O O . GLU A 1 96 ? -10.375 -2.485 29.058 1.00 92.69 96 GLU A O 1
ATOM 785 N N . LYS A 1 97 ? -8.926 -2.528 27.356 1.00 93.12 97 LYS A N 1
ATOM 786 C CA . LYS A 1 97 ? -7.949 -3.363 28.072 1.00 93.12 97 LYS A CA 1
ATOM 787 C C . LYS A 1 97 ? -7.464 -2.697 29.359 1.00 93.12 97 LYS A C 1
ATOM 789 O O . LYS A 1 97 ? -7.246 -3.385 30.360 1.00 93.12 97 LYS A O 1
ATOM 794 N N . ALA A 1 98 ? -7.289 -1.376 29.348 1.00 92.00 98 ALA A N 1
ATOM 795 C CA . ALA A 1 98 ? -6.895 -0.611 30.525 1.00 92.00 98 ALA A CA 1
ATOM 796 C C . ALA A 1 98 ? -8.007 -0.581 31.588 1.00 92.00 98 ALA A C 1
ATOM 798 O O . ALA A 1 98 ? -7.718 -0.832 32.759 1.00 92.00 98 ALA A O 1
ATOM 799 N N . ILE A 1 99 ? -9.266 -0.359 31.187 1.00 91.38 99 ILE A N 1
ATOM 800 C CA . ILE A 1 99 ? -10.443 -0.407 32.069 1.00 91.38 99 ILE A CA 1
ATOM 801 C C . ILE A 1 99 ? -10.565 -1.792 32.703 1.00 91.38 99 ILE A C 1
ATOM 803 O O . ILE A 1 99 ? -10.661 -1.901 33.925 1.00 91.38 99 ILE A O 1
ATOM 807 N N . GLN A 1 100 ? -10.457 -2.858 31.908 1.00 91.88 100 GLN A N 1
ATOM 808 C CA . GLN A 1 100 ? -10.533 -4.225 32.416 1.00 91.88 100 GLN A CA 1
ATOM 809 C C . GLN A 1 100 ? -9.381 -4.550 33.380 1.00 91.88 100 GLN A C 1
ATOM 811 O O . GLN A 1 100 ? -9.578 -5.223 34.393 1.00 91.88 100 GLN A O 1
ATOM 816 N N . THR A 1 101 ? -8.176 -4.043 33.110 1.00 92.00 101 THR A N 1
ATOM 817 C CA . THR A 1 101 ? -7.025 -4.198 34.014 1.00 92.00 101 THR A CA 1
ATOM 818 C C . THR A 1 101 ? -7.257 -3.470 35.339 1.00 92.00 101 THR A C 1
ATOM 820 O O . THR A 1 101 ? -7.047 -4.058 36.401 1.00 92.00 101 THR A O 1
ATOM 823 N N . ALA A 1 102 ? -7.741 -2.225 35.290 1.00 88.75 102 ALA A N 1
ATOM 824 C CA . ALA A 1 102 ? -8.077 -1.441 36.476 1.00 88.75 102 ALA A CA 1
ATOM 825 C C . ALA A 1 102 ? -9.187 -2.114 37.296 1.00 88.75 102 ALA A C 1
ATOM 827 O O . ALA A 1 102 ? -9.043 -2.280 38.505 1.00 88.75 102 ALA A O 1
ATOM 828 N N . LYS A 1 103 ? -10.245 -2.600 36.639 1.00 88.81 103 LYS A N 1
ATOM 829 C CA . LYS A 1 103 ? -11.339 -3.360 37.259 1.00 88.81 103 LYS A CA 1
ATOM 830 C C . LYS A 1 103 ? -10.831 -4.592 38.002 1.00 88.81 103 LYS A C 1
ATOM 832 O O . LYS A 1 103 ? -11.174 -4.796 39.164 1.00 88.81 103 LYS A O 1
ATOM 837 N N . ASN A 1 104 ? -9.963 -5.373 37.362 1.00 88.81 104 ASN A N 1
ATOM 838 C CA . ASN A 1 104 ? -9.376 -6.571 37.958 1.00 88.81 104 ASN A CA 1
ATOM 839 C C . ASN A 1 104 ? -8.476 -6.256 39.169 1.00 88.81 104 ASN A C 1
ATOM 841 O O . ASN A 1 104 ? -8.387 -7.075 40.081 1.00 88.81 104 ASN A O 1
ATOM 845 N N . ALA A 1 105 ? -7.791 -5.108 39.187 1.00 87.19 105 ALA A N 1
ATOM 846 C CA . ALA A 1 105 ? -6.975 -4.672 40.325 1.00 87.19 105 ALA A CA 1
ATOM 847 C C . ALA A 1 105 ? -7.850 -4.191 41.496 1.00 87.19 105 ALA A C 1
ATOM 849 O O . ALA A 1 105 ? -7.695 -4.650 42.624 1.00 87.19 105 ALA A O 1
ATOM 850 N N . ILE A 1 106 ? -8.842 -3.351 41.197 1.00 85.94 106 ILE A N 1
ATOM 851 C CA . ILE A 1 106 ? -9.795 -2.776 42.156 1.00 85.94 106 ILE A CA 1
ATOM 852 C C . ILE A 1 106 ? -10.632 -3.871 42.842 1.00 85.94 106 ILE A C 1
ATOM 854 O O . ILE A 1 106 ? -10.867 -3.812 44.047 1.00 85.94 106 ILE A O 1
ATOM 858 N N . GLN A 1 107 ? -11.038 -4.915 42.110 1.00 82.25 107 GLN A N 1
ATOM 859 C CA . GLN A 1 107 ? -11.759 -6.058 42.684 1.00 82.25 107 GLN A CA 1
ATOM 860 C C . GLN A 1 107 ? -10.911 -6.894 43.657 1.00 82.25 107 GLN A C 1
ATOM 862 O O . GLN A 1 107 ? -11.469 -7.507 44.564 1.00 82.25 107 GLN A O 1
ATOM 867 N N . LYS A 1 108 ? -9.580 -6.921 43.501 1.00 80.94 108 LYS A N 1
ATOM 868 C CA . LYS A 1 108 ? -8.677 -7.666 44.396 1.00 80.94 10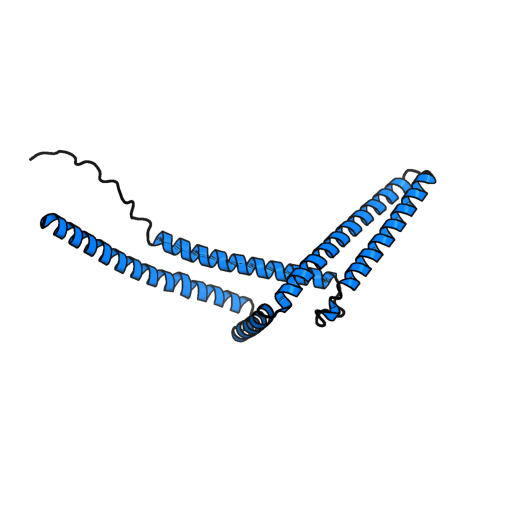8 LYS A CA 1
ATOM 869 C C . LYS A 1 108 ? -8.430 -6.954 45.728 1.00 80.94 108 LYS A C 1
ATOM 871 O O . LYS A 1 108 ? -8.156 -7.627 46.715 1.00 80.94 108 LYS A O 1
ATOM 876 N N . GLU A 1 109 ? -8.530 -5.627 45.762 1.00 77.31 109 GLU A N 1
ATOM 877 C CA . GLU A 1 109 ? -8.148 -4.801 46.920 1.00 77.31 109 GLU A CA 1
ATOM 878 C C . GLU A 1 109 ? -9.328 -4.350 47.805 1.00 77.31 109 GLU A C 1
ATOM 880 O O . GLU A 1 109 ? -9.114 -3.599 48.749 1.00 77.31 109 GLU A O 1
ATOM 885 N N . SER A 1 110 ? -10.558 -4.835 47.569 1.00 68.75 110 SER A N 1
ATOM 886 C CA . SER A 1 110 ? -11.783 -4.386 48.264 1.00 68.75 110 SER A CA 1
ATOM 887 C C . SER A 1 110 ? -11.981 -2.864 48.174 1.00 68.75 110 SER A C 1
ATOM 889 O O . SER A 1 110 ? -11.670 -2.102 49.088 1.00 68.75 110 SER A O 1
ATOM 891 N N . ALA A 1 111 ? -12.526 -2.419 47.046 1.00 73.38 111 ALA A N 1
ATOM 892 C CA . ALA A 1 111 ? -12.619 -1.012 46.686 1.00 73.38 111 ALA A CA 1
ATOM 893 C C . ALA A 1 111 ? -13.687 -0.199 47.439 1.00 73.38 111 ALA A C 1
ATOM 895 O O . ALA A 1 111 ? -14.773 -0.687 47.750 1.00 73.38 111 ALA A O 1
ATOM 896 N N . ALA A 1 112 ? -13.388 1.085 47.651 1.00 81.56 112 ALA A N 1
ATOM 897 C CA . ALA A 1 112 ? -14.330 2.075 48.158 1.00 81.56 112 ALA A CA 1
ATOM 898 C C . ALA A 1 112 ? -15.505 2.313 47.174 1.00 81.56 112 ALA A C 1
ATOM 900 O O . ALA A 1 112 ? -15.341 2.200 45.958 1.00 81.56 112 ALA A O 1
ATOM 901 N N . PRO A 1 113 ? -16.700 2.694 47.660 1.00 80.94 113 PRO A N 1
ATOM 902 C CA . PRO A 1 113 ? -17.859 2.953 46.798 1.00 80.94 113 PRO A CA 1
ATOM 903 C C . PRO A 1 113 ? -17.612 4.077 45.774 1.00 80.94 113 PRO A C 1
ATOM 905 O O . PRO A 1 113 ? -18.080 3.994 44.637 1.00 80.94 113 PRO A O 1
ATOM 908 N N . ASP A 1 114 ? -16.807 5.081 46.130 1.00 83.25 114 ASP A N 1
ATOM 909 C CA . ASP A 1 114 ? -16.456 6.187 45.233 1.00 83.25 114 ASP A CA 1
ATOM 910 C C . ASP A 1 114 ? -15.592 5.719 44.051 1.00 83.25 114 ASP A C 1
ATOM 912 O O . ASP A 1 114 ? -15.826 6.135 42.916 1.00 83.25 114 ASP A O 1
ATOM 916 N N . THR A 1 115 ? -14.650 4.792 44.268 1.00 83.44 115 THR A N 1
ATOM 917 C CA . THR A 1 115 ? -13.818 4.245 43.183 1.00 83.44 115 THR A CA 1
ATOM 918 C C . THR A 1 115 ? -14.615 3.328 42.257 1.00 83.44 115 THR A C 1
ATOM 920 O O . THR A 1 115 ? -14.375 3.333 41.049 1.00 83.44 115 THR A O 1
ATOM 923 N N . LEU A 1 116 ? -15.615 2.609 42.778 1.00 83.94 116 LEU A N 1
ATOM 924 C CA . LEU A 1 116 ? -16.549 1.827 41.960 1.00 83.94 116 LEU A CA 1
ATOM 925 C C . LEU A 1 116 ? -17.447 2.716 41.086 1.00 83.94 116 LEU A C 1
ATOM 927 O O . LEU A 1 116 ? -17.677 2.391 39.922 1.00 83.94 116 LEU A O 1
ATOM 931 N N . SER A 1 117 ? -17.919 3.855 41.603 1.00 86.81 117 SER A N 1
ATOM 932 C CA . SER A 1 117 ? -18.742 4.789 40.817 1.00 86.81 117 SER A CA 1
ATOM 933 C C . SER A 1 117 ? -17.945 5.509 39.718 1.00 86.81 117 SER A C 1
ATOM 935 O O . SER A 1 117 ? -18.442 5.687 38.600 1.00 86.81 117 SER A O 1
ATOM 937 N N . ALA A 1 118 ? -16.682 5.855 39.991 1.00 87.25 118 ALA A N 1
ATOM 938 C CA . ALA A 1 118 ? -15.758 6.378 38.989 1.00 87.25 118 ALA A CA 1
ATOM 939 C C . ALA A 1 118 ? -15.460 5.344 37.886 1.00 87.25 118 ALA A C 1
ATOM 941 O O . ALA A 1 118 ? -15.445 5.701 36.708 1.00 87.25 118 ALA A O 1
ATOM 942 N N . LEU A 1 119 ? -15.291 4.064 38.246 1.00 88.25 119 LEU A N 1
ATOM 943 C CA . LEU A 1 119 ? -15.093 2.977 37.282 1.00 88.25 119 LEU A CA 1
ATOM 944 C C . LEU A 1 119 ? -16.321 2.779 36.381 1.00 88.25 119 LEU A C 1
ATOM 946 O O . LEU A 1 119 ? -16.173 2.728 35.165 1.00 88.25 119 LEU A O 1
ATOM 950 N N . ALA A 1 120 ? -17.527 2.748 36.954 1.00 87.88 120 ALA A N 1
ATOM 951 C CA . ALA A 1 120 ? -18.767 2.635 36.182 1.00 87.88 120 ALA A CA 1
ATOM 952 C C . ALA A 1 120 ? -18.970 3.831 35.232 1.00 87.88 120 ALA A C 1
ATOM 954 O O . ALA A 1 120 ? -19.429 3.678 34.100 1.00 87.88 120 ALA A O 1
ATOM 955 N N . SER A 1 121 ? -18.583 5.034 35.668 1.00 90.50 121 SER A N 1
ATOM 956 C CA . SER A 1 121 ? -18.600 6.223 34.811 1.00 90.50 121 SER A CA 1
ATOM 957 C C . SER A 1 121 ? -17.623 6.085 33.640 1.00 90.50 121 SER A C 1
ATOM 959 O O . SER A 1 121 ? -17.950 6.481 32.522 1.00 90.50 121 SER A O 1
ATOM 961 N N . LEU A 1 122 ? -16.444 5.501 33.876 1.00 91.06 122 LEU A N 1
ATOM 962 C CA . LEU A 1 122 ? -15.439 5.256 32.845 1.00 91.06 122 LEU A CA 1
ATOM 963 C C . LEU A 1 122 ? -15.914 4.209 31.822 1.00 91.06 122 LEU A C 1
ATOM 965 O O . LEU A 1 122 ? -15.835 4.476 30.624 1.00 91.06 122 LEU A O 1
ATOM 969 N N . GLU A 1 123 ? -16.485 3.089 32.277 1.00 91.31 123 GLU A N 1
ATOM 970 C CA . GLU A 1 123 ? -17.129 2.074 31.422 1.00 91.31 123 GLU A CA 1
ATOM 971 C C . GLU A 1 123 ? -18.223 2.710 30.545 1.00 91.31 123 GLU A C 1
ATOM 973 O O . GLU A 1 123 ? -18.202 2.593 29.323 1.00 91.31 123 GLU A O 1
ATOM 978 N N . HIS A 1 124 ? -19.102 3.527 31.132 1.00 92.12 124 HIS A N 1
ATOM 979 C CA . HIS A 1 124 ? -20.150 4.205 30.368 1.00 92.12 124 HIS A CA 1
ATOM 980 C C . HIS A 1 124 ? -19.595 5.203 29.333 1.00 92.12 124 HIS A C 1
ATOM 982 O O . HIS A 1 124 ? -20.139 5.364 28.236 1.00 92.12 124 HIS A O 1
ATOM 988 N N . THR A 1 125 ? -18.502 5.906 29.657 1.00 91.44 125 THR A N 1
ATOM 989 C CA . THR A 1 125 ? -17.844 6.776 28.672 1.00 91.44 125 THR A CA 1
ATOM 990 C C . THR A 1 125 ? -17.206 5.990 27.533 1.00 91.44 125 THR A C 1
ATOM 992 O O . THR A 1 125 ? -17.202 6.495 26.409 1.00 91.44 125 THR A O 1
ATOM 995 N N . HIS A 1 126 ? -16.715 4.780 27.803 1.00 92.31 126 HIS A N 1
ATOM 996 C CA . HIS A 1 126 ? -16.134 3.880 26.813 1.00 92.31 126 HIS A CA 1
ATOM 997 C C . HIS A 1 126 ? -17.193 3.312 25.858 1.00 92.31 126 HIS A C 1
ATOM 999 O O . HIS A 1 126 ? -17.044 3.489 24.647 1.00 92.31 126 HIS A O 1
ATOM 1005 N N . ASP A 1 127 ? -18.328 2.821 26.366 1.00 90.12 127 ASP A N 1
ATOM 1006 C CA . ASP A 1 127 ? -19.475 2.390 25.542 1.00 90.12 127 ASP A CA 1
ATOM 1007 C C . ASP A 1 127 ? -19.941 3.503 24.587 1.00 90.12 127 ASP A C 1
ATOM 1009 O O . ASP A 1 127 ? -20.235 3.306 23.399 1.00 90.12 127 ASP A O 1
ATOM 1013 N N . ARG A 1 128 ? -19.961 4.739 25.100 1.00 92.00 128 ARG A N 1
ATOM 1014 C CA . ARG A 1 128 ? -20.310 5.924 24.314 1.00 92.00 128 ARG A CA 1
ATOM 1015 C C . ARG A 1 128 ? -19.262 6.247 23.245 1.00 92.00 128 ARG A C 1
ATOM 1017 O O . ARG A 1 128 ? -19.624 6.795 22.202 1.00 92.00 128 ARG A O 1
ATOM 1024 N N . LEU A 1 129 ? -17.981 5.967 23.489 1.00 90.25 129 LEU A N 1
ATOM 1025 C CA . LEU A 1 129 ? -16.917 6.134 22.495 1.00 90.25 129 LEU A CA 1
ATOM 1026 C C . LEU A 1 129 ? -17.016 5.074 21.392 1.00 90.25 129 LEU A C 1
ATOM 1028 O O . LEU A 1 129 ? -16.942 5.461 20.227 1.00 90.25 129 LEU A O 1
ATOM 1032 N N . ILE A 1 130 ? -17.282 3.806 21.729 1.00 88.50 130 ILE A N 1
ATOM 1033 C CA . ILE A 1 130 ? -17.550 2.737 20.746 1.00 88.50 130 ILE A CA 1
ATOM 1034 C C . ILE A 1 130 ? -18.676 3.161 19.803 1.00 88.50 130 ILE A C 1
ATOM 1036 O O . ILE A 1 130 ? -18.481 3.247 18.591 1.00 88.50 130 ILE A O 1
ATOM 1040 N N . THR A 1 131 ? -19.822 3.546 20.371 1.00 88.69 131 THR A N 1
ATOM 1041 C CA . THR A 1 131 ? -20.999 3.958 19.591 1.00 88.69 131 THR A CA 1
ATOM 1042 C C . THR A 1 131 ? -20.669 5.119 18.641 1.00 88.69 131 THR A C 1
ATOM 1044 O O . THR A 1 131 ? -21.133 5.171 17.504 1.00 88.69 131 THR A O 1
ATOM 1047 N N . LYS A 1 132 ? -19.832 6.074 19.072 1.00 88.38 132 LYS A N 1
ATOM 1048 C CA . LYS A 1 132 ? -19.403 7.196 18.222 1.00 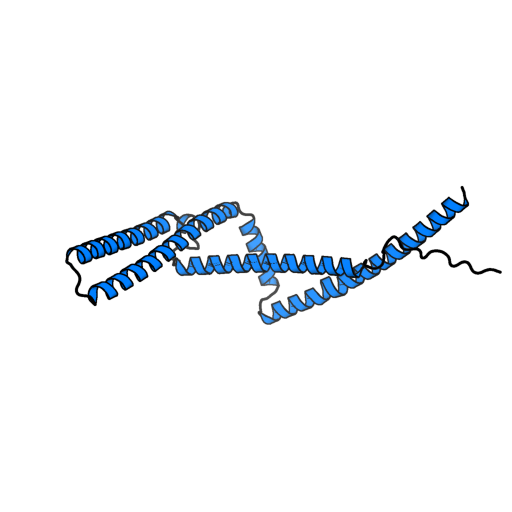88.38 132 LYS A CA 1
ATOM 1049 C C . LYS A 1 132 ? -18.485 6.759 17.082 1.00 88.38 132 LYS A C 1
ATOM 1051 O O . LYS A 1 132 ? -18.620 7.301 15.988 1.00 88.38 132 LYS A O 1
ATOM 1056 N N . VAL A 1 133 ? -17.570 5.819 17.316 1.00 86.19 133 VAL A N 1
ATOM 1057 C CA . VAL A 1 133 ? -16.697 5.267 16.266 1.00 86.19 133 VAL A CA 1
ATOM 1058 C C . VAL A 1 133 ? -17.528 4.515 15.223 1.00 86.19 133 VAL A C 1
ATOM 1060 O O . VAL A 1 133 ? -17.324 4.720 14.027 1.00 86.19 133 VAL A O 1
ATOM 1063 N N . GLU A 1 134 ? -18.531 3.746 15.650 1.00 81.56 134 GLU A N 1
ATOM 1064 C CA . GLU A 1 134 ? -19.467 3.055 14.753 1.00 81.56 134 GLU A CA 1
ATOM 1065 C C . GLU A 1 134 ? -20.309 4.032 13.918 1.00 81.56 134 GLU A C 1
ATOM 1067 O O . GLU A 1 134 ? -20.430 3.873 12.701 1.00 81.56 134 GLU A O 1
ATOM 1072 N N . VAL A 1 135 ? -20.835 5.097 14.535 1.00 85.06 135 VAL A N 1
ATOM 1073 C CA . VAL A 1 135 ? -21.572 6.154 13.821 1.00 85.06 135 VAL A CA 1
ATOM 1074 C C . VAL A 1 135 ? -20.670 6.889 12.828 1.00 85.06 135 VAL A C 1
ATOM 1076 O O . VAL A 1 135 ? -21.089 7.150 11.700 1.00 85.06 135 VAL A O 1
ATOM 1079 N N . LEU A 1 136 ? -19.427 7.210 13.205 1.00 84.25 136 LEU A N 1
ATOM 1080 C CA . LEU A 1 136 ? -18.454 7.818 12.294 1.00 84.25 136 LEU A CA 1
ATOM 1081 C C . LEU A 1 136 ? -18.167 6.898 11.106 1.00 84.25 136 LEU A C 1
ATOM 1083 O O . LEU A 1 136 ? -18.188 7.370 9.967 1.00 84.25 136 LEU A O 1
ATOM 1087 N N . TYR A 1 137 ? -17.985 5.599 11.351 1.00 78.00 137 TYR A N 1
ATOM 1088 C CA . TYR A 1 137 ? -17.825 4.595 10.304 1.00 78.00 137 TYR A CA 1
ATOM 1089 C C . TYR A 1 137 ? -19.032 4.541 9.354 1.00 78.00 137 TYR A C 1
ATOM 1091 O O . TYR A 1 137 ? -18.854 4.600 8.138 1.00 78.00 137 TYR A O 1
ATOM 1099 N N . ALA A 1 138 ? -20.260 4.528 9.877 1.00 76.81 138 ALA A N 1
ATOM 1100 C CA . ALA A 1 138 ? -21.471 4.589 9.057 1.00 76.81 138 ALA A CA 1
ATOM 1101 C C . ALA A 1 138 ? -21.562 5.905 8.252 1.00 76.81 138 ALA A C 1
ATOM 1103 O O . ALA A 1 138 ? -21.925 5.902 7.073 1.00 76.81 138 ALA A O 1
ATOM 1104 N N . SER A 1 139 ? -21.159 7.035 8.848 1.00 81.06 139 SER A N 1
ATOM 1105 C CA . SER A 1 139 ? -21.202 8.364 8.217 1.00 81.06 139 SER A CA 1
ATOM 1106 C C . SER A 1 139 ? -20.249 8.534 7.029 1.00 81.06 139 SER A C 1
ATOM 1108 O O . SER A 1 139 ? -20.516 9.337 6.131 1.00 81.06 139 SER A O 1
ATOM 1110 N N . LEU A 1 140 ? -19.157 7.756 6.979 1.00 74.12 140 LEU A N 1
ATOM 1111 C CA . LEU A 1 140 ? -18.223 7.743 5.846 1.00 74.12 140 LEU A CA 1
ATOM 1112 C C . LEU A 1 140 ? -18.918 7.353 4.537 1.00 74.12 140 LEU A C 1
ATOM 1114 O O . LEU A 1 140 ? -18.434 7.707 3.453 1.00 74.12 140 LEU A O 1
ATOM 1118 N N . ASN A 1 141 ? -20.066 6.678 4.661 1.00 69.75 141 ASN A N 1
ATOM 1119 C CA . ASN A 1 141 ? -20.974 6.331 3.586 1.00 69.75 141 ASN A CA 1
ATOM 1120 C C . ASN A 1 141 ? -20.225 5.614 2.452 1.00 69.75 141 ASN A C 1
ATOM 1122 O O . ASN A 1 141 ? -20.358 5.929 1.268 1.00 69.75 141 ASN A O 1
ATOM 1126 N N . ILE A 1 142 ? -19.361 4.674 2.855 1.00 68.31 142 ILE A N 1
ATOM 1127 C CA . ILE A 1 142 ? -18.506 3.894 1.956 1.00 68.31 142 ILE A CA 1
ATOM 1128 C C . ILE A 1 142 ? -19.378 3.178 0.926 1.00 68.31 142 ILE A C 1
ATOM 1130 O O . ILE A 1 142 ? -19.036 3.188 -0.247 1.00 68.31 142 ILE A O 1
ATOM 1134 N N . GLN A 1 143 ? -20.546 2.687 1.343 1.00 64.88 143 GLN A N 1
ATOM 1135 C CA . GLN A 1 143 ? -21.496 1.942 0.515 1.00 64.88 143 GLN A CA 1
ATOM 1136 C C . GLN A 1 143 ? -22.092 2.778 -0.632 1.00 64.88 143 GLN A C 1
ATOM 1138 O O . GLN A 1 143 ? -22.292 2.265 -1.726 1.00 64.88 143 GLN A O 1
ATOM 1143 N N . THR A 1 144 ? -22.319 4.086 -0.448 1.00 66.56 144 THR A N 1
ATOM 1144 C CA . THR A 1 144 ? -22.818 4.943 -1.548 1.00 66.56 144 THR A CA 1
ATOM 1145 C C . THR A 1 144 ? -21.724 5.353 -2.527 1.00 66.56 144 THR A C 1
ATOM 1147 O O . THR A 1 144 ? -21.992 5.542 -3.712 1.00 66.56 144 THR A O 1
ATOM 1150 N N . LYS A 1 145 ? -20.481 5.503 -2.055 1.00 68.75 145 LYS A N 1
ATOM 1151 C CA . LYS A 1 145 ? -19.334 5.864 -2.907 1.00 68.75 145 LYS A CA 1
ATOM 1152 C C . LYS A 1 145 ? -18.708 4.650 -3.596 1.00 68.75 145 LYS A C 1
ATOM 1154 O O . LYS A 1 145 ? -18.137 4.797 -4.674 1.00 68.75 145 LYS A O 1
ATOM 1159 N N . PHE A 1 146 ? -18.815 3.487 -2.963 1.00 70.94 146 PHE A N 1
ATOM 1160 C CA . PHE A 1 146 ? -18.250 2.205 -3.361 1.00 70.94 146 PHE A CA 1
ATOM 1161 C C . PHE A 1 146 ? -19.285 1.107 -3.066 1.00 70.94 146 PHE A C 1
ATOM 1163 O O . PHE A 1 146 ? -19.165 0.410 -2.058 1.00 70.94 146 PHE A O 1
ATOM 1170 N N . PRO A 1 147 ? -20.306 0.947 -3.928 1.00 72.25 147 PRO A N 1
ATOM 1171 C CA . PRO A 1 147 ? -21.340 -0.077 -3.745 1.00 72.25 147 PRO A CA 1
ATOM 1172 C C . PRO A 1 147 ? -20.765 -1.500 -3.768 1.00 72.25 147 PRO A C 1
ATOM 1174 O O . PRO A 1 147 ? -21.323 -2.409 -3.174 1.00 72.25 147 PRO A O 1
ATOM 1177 N N . GLU A 1 148 ? -19.597 -1.678 -4.384 1.00 73.50 148 GLU A N 1
ATOM 1178 C CA . GLU A 1 148 ? -18.805 -2.916 -4.381 1.00 73.50 148 GLU A CA 1
ATOM 1179 C C . GLU A 1 148 ? -18.333 -3.334 -2.975 1.00 73.50 148 GLU A C 1
ATOM 1181 O O . GLU A 1 148 ? -17.960 -4.485 -2.767 1.00 73.50 148 GLU A O 1
ATOM 1186 N N . LEU A 1 149 ? -18.317 -2.399 -2.017 1.00 72.69 149 LEU A N 1
ATOM 1187 C CA . LEU A 1 149 ? -17.932 -2.635 -0.624 1.00 72.69 149 LEU A CA 1
ATOM 1188 C C . LEU A 1 149 ? -19.146 -2.767 0.309 1.00 72.69 149 LEU A C 1
ATOM 1190 O O . LEU A 1 149 ? -18.980 -2.786 1.531 1.00 72.69 149 LEU A O 1
ATOM 1194 N N . ASP A 1 150 ? -20.360 -2.829 -0.243 1.00 70.75 150 ASP A N 1
ATOM 1195 C CA . ASP A 1 150 ? -21.569 -3.012 0.550 1.00 70.75 150 ASP A CA 1
ATOM 1196 C C . ASP A 1 150 ? -21.600 -4.391 1.230 1.00 70.75 150 ASP A C 1
ATOM 1198 O O . ASP A 1 150 ? -21.177 -5.400 0.668 1.00 70.75 150 ASP A O 1
ATOM 1202 N N . GLY A 1 151 ? -22.029 -4.424 2.491 1.00 69.94 151 GLY A N 1
ATOM 1203 C CA . GLY A 1 151 ? -22.007 -5.631 3.326 1.00 69.94 151 GLY A CA 1
ATOM 1204 C C . GLY A 1 151 ? -20.615 -6.134 3.748 1.00 69.94 151 GLY A C 1
ATOM 1205 O O . GLY A 1 151 ? -20.523 -7.141 4.451 1.00 69.94 151 GLY A O 1
ATOM 1206 N N . ILE A 1 152 ? -19.525 -5.454 3.375 1.00 76.94 152 ILE A N 1
ATOM 1207 C CA . ILE A 1 152 ? -18.165 -5.859 3.750 1.00 76.94 152 ILE A CA 1
ATOM 1208 C C . ILE A 1 152 ? -17.808 -5.337 5.150 1.00 76.94 152 ILE A C 1
ATOM 1210 O O . ILE A 1 152 ? -17.870 -4.140 5.438 1.00 76.94 152 ILE A O 1
ATOM 1214 N N . GLY A 1 153 ? -17.375 -6.244 6.029 1.00 76.31 153 GLY A N 1
ATOM 1215 C CA . GLY A 1 153 ? -16.952 -5.901 7.388 1.00 76.31 153 GLY A CA 1
ATOM 1216 C C . GLY A 1 153 ? -15.682 -5.040 7.436 1.00 76.31 153 GLY A C 1
ATOM 1217 O O . GLY A 1 153 ? -14.757 -5.222 6.641 1.00 76.31 153 GLY A O 1
ATOM 1218 N N . LEU A 1 154 ? -15.594 -4.153 8.435 1.00 73.88 154 LEU A N 1
ATOM 1219 C CA . LEU A 1 154 ? -14.462 -3.236 8.667 1.00 73.88 154 LEU A CA 1
ATOM 1220 C C . LEU A 1 154 ? -13.095 -3.945 8.620 1.00 73.88 154 LEU A C 1
ATOM 1222 O O . LEU A 1 154 ? -12.146 -3.442 8.018 1.00 73.88 154 LEU A O 1
ATOM 1226 N N . ASN A 1 155 ? -12.997 -5.134 9.221 1.00 75.38 155 ASN A N 1
ATOM 1227 C CA . ASN A 1 155 ? -11.758 -5.915 9.265 1.00 75.38 155 ASN A CA 1
ATOM 1228 C C . ASN A 1 155 ? -11.275 -6.336 7.874 1.00 75.38 155 ASN A C 1
ATOM 1230 O O . ASN A 1 155 ? -10.076 -6.301 7.602 1.00 75.38 155 ASN A O 1
ATOM 1234 N N . PHE A 1 156 ? -12.192 -6.687 6.974 1.00 81.38 156 PHE A N 1
ATOM 1235 C CA . PHE A 1 156 ? -11.828 -7.027 5.604 1.00 81.38 156 PHE A CA 1
ATOM 1236 C C . PHE A 1 156 ? -11.364 -5.787 4.838 1.00 81.38 156 PHE A C 1
ATOM 1238 O O . PHE A 1 156 ? -10.334 -5.832 4.169 1.00 81.38 156 PHE A O 1
ATOM 1245 N N . ILE A 1 157 ? -12.056 -4.652 4.996 1.00 79.56 157 ILE A N 1
ATOM 1246 C CA . ILE A 1 157 ? -11.647 -3.380 4.381 1.00 79.56 157 ILE A CA 1
ATOM 1247 C C . ILE A 1 157 ? -10.251 -2.965 4.870 1.00 79.56 157 ILE A C 1
ATOM 1249 O O . ILE A 1 157 ? -9.418 -2.529 4.073 1.00 79.56 157 ILE A O 1
ATOM 1253 N N . ARG A 1 158 ? -9.951 -3.160 6.160 1.00 79.31 158 ARG A N 1
ATOM 1254 C CA . ARG A 1 158 ? -8.615 -2.936 6.732 1.00 79.31 158 ARG A CA 1
ATOM 1255 C C . ARG A 1 158 ? -7.554 -3.801 6.049 1.00 79.31 158 ARG A C 1
ATOM 1257 O O . ARG A 1 158 ? -6.516 -3.279 5.643 1.00 79.31 158 ARG A O 1
ATOM 1264 N N . THR A 1 159 ? -7.815 -5.097 5.892 1.00 83.25 159 THR A N 1
ATOM 1265 C CA . THR A 1 159 ? -6.910 -6.025 5.196 1.00 83.25 159 THR A CA 1
ATOM 1266 C C . THR A 1 159 ? -6.711 -5.626 3.737 1.00 83.25 159 THR A C 1
ATOM 1268 O O . THR A 1 159 ? -5.578 -5.590 3.260 1.00 83.25 159 THR A O 1
ATOM 1271 N N . LEU A 1 160 ? -7.782 -5.244 3.040 1.00 83.56 160 LEU A N 1
ATOM 1272 C CA . LEU A 1 160 ? -7.721 -4.794 1.651 1.00 83.56 160 LEU A CA 1
ATOM 1273 C C . LEU A 1 160 ? -6.872 -3.522 1.501 1.00 83.56 160 LEU A C 1
ATOM 1275 O O . LEU A 1 160 ? -6.080 -3.400 0.564 1.00 83.56 160 LEU A O 1
ATOM 1279 N N . LEU A 1 161 ? -6.986 -2.589 2.449 1.00 79.12 161 LEU A N 1
ATOM 1280 C CA . LEU A 1 161 ? -6.191 -1.365 2.462 1.00 79.12 161 LEU A CA 1
ATOM 1281 C C . LEU A 1 161 ? -4.698 -1.653 2.680 1.00 79.12 161 LEU A C 1
ATOM 1283 O O . LEU A 1 161 ? -3.855 -1.089 1.979 1.00 79.12 161 LEU A O 1
ATOM 1287 N N . LEU A 1 162 ? -4.379 -2.561 3.606 1.00 82.38 162 LEU A N 1
ATOM 1288 C CA . LEU A 1 162 ? -3.012 -3.026 3.855 1.00 82.38 162 LEU A CA 1
ATOM 1289 C C . LEU A 1 162 ? -2.425 -3.725 2.624 1.00 82.38 162 LEU A C 1
ATOM 1291 O O . LEU A 1 162 ? -1.305 -3.416 2.221 1.00 82.38 162 LEU A O 1
ATOM 1295 N N . ALA A 1 163 ? -3.194 -4.612 1.989 1.00 85.62 163 ALA A N 1
ATOM 1296 C CA . ALA A 1 163 ? -2.788 -5.305 0.770 1.00 85.62 163 ALA A CA 1
ATOM 1297 C C . ALA A 1 163 ? -2.509 -4.319 -0.374 1.00 85.62 163 ALA A C 1
ATOM 1299 O O . ALA A 1 163 ? -1.492 -4.429 -1.062 1.00 85.62 163 ALA A O 1
ATOM 1300 N N . ARG A 1 164 ? -3.359 -3.298 -0.543 1.00 82.31 164 ARG A N 1
ATOM 1301 C CA . ARG A 1 164 ? -3.145 -2.225 -1.524 1.00 82.31 164 ARG A CA 1
ATOM 1302 C C . ARG A 1 164 ? -1.852 -1.455 -1.259 1.00 82.31 164 ARG A C 1
ATOM 1304 O O . ARG A 1 164 ? -1.123 -1.150 -2.201 1.00 82.31 164 ARG A O 1
ATOM 1311 N N . ASP A 1 165 ? -1.569 -1.118 -0.006 1.00 80.75 165 ASP A N 1
ATOM 1312 C CA . ASP A 1 165 ? -0.353 -0.384 0.351 1.00 80.75 165 ASP A CA 1
ATOM 1313 C C . ASP A 1 165 ? 0.902 -1.229 0.156 1.00 80.75 165 ASP A C 1
ATOM 1315 O O . ASP A 1 165 ? 1.895 -0.734 -0.381 1.00 80.75 165 ASP A O 1
ATOM 1319 N N . LEU A 1 166 ? 0.836 -2.515 0.503 1.00 84.88 166 LEU A N 1
ATOM 1320 C CA . LEU A 1 166 ? 1.898 -3.468 0.215 1.00 84.88 166 LEU A CA 1
ATOM 1321 C C . LEU A 1 166 ? 2.148 -3.559 -1.295 1.00 84.88 166 LEU A C 1
ATOM 1323 O O . LEU A 1 166 ? 3.291 -3.412 -1.723 1.00 84.88 166 LEU A O 1
ATOM 1327 N N . LYS A 1 167 ? 1.086 -3.688 -2.102 1.00 85.56 167 LYS A N 1
ATOM 1328 C CA . LYS A 1 167 ? 1.169 -3.672 -3.569 1.00 85.56 167 LYS A CA 1
ATOM 1329 C C . LYS A 1 167 ? 1.858 -2.404 -4.078 1.00 85.56 167 LYS A C 1
ATOM 1331 O O . LYS A 1 167 ? 2.810 -2.497 -4.845 1.00 85.56 167 LYS A O 1
ATOM 1336 N N . ILE A 1 168 ? 1.443 -1.219 -3.621 1.00 79.81 168 ILE A N 1
ATOM 1337 C CA . ILE A 1 168 ? 2.067 0.057 -4.021 1.00 79.81 168 ILE A CA 1
ATOM 1338 C C . ILE A 1 168 ? 3.548 0.101 -3.630 1.00 79.81 168 ILE A C 1
ATOM 1340 O O . ILE A 1 168 ? 4.375 0.565 -4.415 1.00 79.81 168 ILE A O 1
ATOM 1344 N N . ASN A 1 169 ? 3.896 -0.362 -2.431 1.00 82.81 169 ASN A N 1
ATOM 1345 C CA . ASN A 1 169 ? 5.277 -0.376 -1.956 1.00 82.81 169 ASN A CA 1
ATOM 1346 C C . ASN A 1 169 ? 6.152 -1.343 -2.761 1.00 82.81 169 ASN A C 1
ATOM 1348 O O . ASN A 1 169 ? 7.276 -0.983 -3.108 1.00 82.81 169 ASN A O 1
ATOM 1352 N N . ILE A 1 170 ? 5.632 -2.524 -3.107 1.00 81.00 170 ILE A N 1
ATOM 1353 C CA . ILE A 1 170 ? 6.303 -3.479 -3.996 1.00 81.00 170 ILE A CA 1
ATOM 1354 C C . ILE A 1 170 ? 6.513 -2.847 -5.372 1.00 81.00 170 ILE A C 1
ATOM 1356 O O . ILE A 1 170 ? 7.640 -2.842 -5.853 1.00 81.00 170 ILE A O 1
ATOM 1360 N N . CYS A 1 171 ? 5.490 -2.221 -5.966 1.00 79.81 171 CYS A N 1
ATOM 1361 C CA . CYS A 1 171 ? 5.631 -1.530 -7.251 1.00 79.81 171 CYS A CA 1
ATOM 1362 C C . CYS A 1 171 ? 6.698 -0.428 -7.197 1.00 79.81 171 CYS A C 1
ATOM 1364 O O . CYS A 1 171 ? 7.562 -0.366 -8.065 1.00 79.81 171 CYS A O 1
ATOM 1366 N N . LYS A 1 172 ? 6.689 0.419 -6.159 1.00 78.94 172 LYS A N 1
ATOM 1367 C CA . LYS A 1 172 ? 7.714 1.461 -5.974 1.00 78.94 172 LYS A CA 1
ATOM 1368 C C . LYS A 1 172 ? 9.116 0.869 -5.861 1.00 78.94 172 LYS A C 1
ATOM 1370 O O . LYS A 1 172 ? 10.046 1.414 -6.446 1.00 78.94 172 LYS A O 1
ATOM 1375 N N . ARG A 1 173 ? 9.268 -0.236 -5.124 1.00 78.06 173 ARG A N 1
ATOM 1376 C CA . ARG A 1 173 ? 10.548 -0.933 -4.965 1.00 78.06 173 ARG A CA 1
ATOM 1377 C C . ARG A 1 173 ? 11.007 -1.581 -6.268 1.00 78.06 173 ARG A C 1
ATOM 1379 O O . ARG A 1 173 ? 12.176 -1.454 -6.594 1.00 78.06 173 ARG A O 1
ATOM 1386 N N . ALA A 1 174 ? 10.112 -2.221 -7.014 1.00 75.44 174 ALA A N 1
ATOM 1387 C CA . ALA A 1 174 ? 10.422 -2.822 -8.308 1.00 75.44 174 ALA A CA 1
ATOM 1388 C C . ALA A 1 174 ? 10.869 -1.756 -9.319 1.00 75.44 174 ALA A C 1
ATOM 1390 O O . ALA A 1 174 ? 11.908 -1.907 -9.953 1.00 75.44 174 ALA A O 1
ATOM 1391 N N . ILE A 1 175 ? 10.150 -0.630 -9.391 1.00 74.88 175 ILE A N 1
ATOM 1392 C CA . ILE A 1 175 ? 10.528 0.525 -10.216 1.00 74.88 175 ILE A CA 1
ATOM 1393 C C . ILE A 1 175 ? 11.889 1.083 -9.773 1.00 74.88 175 ILE A C 1
ATOM 1395 O O . ILE A 1 175 ? 12.756 1.328 -10.606 1.00 74.88 175 ILE A O 1
ATOM 1399 N N . GLY A 1 176 ? 12.097 1.262 -8.465 1.00 75.44 176 GLY A N 1
ATOM 1400 C CA . GLY A 1 176 ? 13.365 1.738 -7.908 1.00 75.44 176 GLY A CA 1
ATOM 1401 C C . GLY A 1 176 ? 14.534 0.811 -8.235 1.00 75.44 176 GLY A C 1
ATOM 1402 O O . GLY A 1 176 ? 15.544 1.276 -8.748 1.00 75.44 176 GLY A O 1
ATOM 1403 N N . SER A 1 177 ? 14.368 -0.496 -8.026 1.00 70.06 177 SER A N 1
ATOM 1404 C CA . SER A 1 177 ? 15.372 -1.509 -8.353 1.00 70.06 177 SER A CA 1
ATOM 1405 C C . SER A 1 177 ? 15.678 -1.523 -9.849 1.00 70.06 177 SER A C 1
ATOM 1407 O O . SER A 1 177 ? 16.844 -1.519 -10.224 1.00 70.06 177 SER A O 1
ATOM 1409 N N . PHE A 1 178 ? 14.664 -1.438 -10.714 1.00 67.50 178 PHE A N 1
ATOM 1410 C CA . PHE A 1 178 ? 14.864 -1.316 -12.158 1.00 67.50 178 PHE A CA 1
ATOM 1411 C C . PHE A 1 178 ? 15.741 -0.103 -12.521 1.00 67.50 178 PHE A C 1
ATOM 1413 O O . PHE A 1 178 ? 16.679 -0.224 -13.310 1.00 67.50 178 PHE A O 1
ATOM 1420 N N . PHE A 1 179 ? 15.499 1.057 -11.902 1.00 65.81 179 PHE A N 1
ATOM 1421 C CA . PHE A 1 179 ? 16.337 2.244 -12.100 1.00 65.81 179 PHE A CA 1
ATOM 1422 C C . PHE A 1 179 ? 17.737 2.118 -11.480 1.00 65.81 179 PHE A C 1
ATOM 1424 O O . PHE A 1 179 ? 18.694 2.663 -12.030 1.00 65.81 179 PHE A O 1
ATOM 1431 N N . GLU A 1 180 ? 17.886 1.410 -10.360 1.00 66.88 180 GLU A N 1
ATOM 1432 C CA . GLU A 1 180 ? 19.190 1.110 -9.758 1.00 66.88 180 GLU A CA 1
ATOM 1433 C C . GLU A 1 180 ? 20.028 0.193 -10.651 1.00 66.88 180 GLU A C 1
ATOM 1435 O O . GLU A 1 180 ? 21.210 0.472 -10.853 1.00 66.88 180 GLU A O 1
ATOM 1440 N N . TRP A 1 181 ? 19.425 -0.832 -11.258 1.00 62.69 181 TRP A N 1
ATOM 1441 C CA . TRP A 1 181 ? 20.087 -1.686 -12.245 1.00 62.69 181 TRP A CA 1
ATOM 1442 C C . TRP A 1 181 ? 20.499 -0.899 -13.495 1.00 62.69 181 TRP A C 1
ATOM 1444 O O . TRP A 1 181 ? 21.643 -1.020 -13.931 1.00 62.69 181 TRP A O 1
ATOM 1454 N N . ASP A 1 182 ? 19.635 -0.022 -14.020 1.00 62.81 182 ASP A N 1
ATOM 1455 C CA . ASP A 1 182 ? 19.988 0.874 -15.137 1.00 62.81 182 ASP A CA 1
ATOM 1456 C C . ASP A 1 182 ? 21.139 1.827 -14.757 1.00 62.81 182 ASP A C 1
ATOM 1458 O O . ASP A 1 182 ? 22.011 2.123 -15.575 1.00 62.81 182 ASP A O 1
ATOM 1462 N N . LYS A 1 183 ? 21.203 2.275 -13.497 1.00 69.12 183 LYS A N 1
ATOM 1463 C CA . LYS A 1 183 ? 22.286 3.131 -12.994 1.00 69.12 183 LYS A CA 1
ATOM 1464 C C . LYS A 1 183 ? 23.604 2.374 -12.795 1.00 69.12 183 LYS A C 1
ATOM 1466 O O . LYS A 1 183 ? 24.658 2.915 -13.127 1.00 69.12 183 LYS A O 1
ATOM 1471 N N . LEU A 1 184 ? 23.567 1.150 -12.268 1.00 62.88 184 LEU A N 1
ATOM 1472 C CA . LEU A 1 184 ? 24.747 0.294 -12.110 1.00 62.88 184 LEU A CA 1
ATOM 1473 C C . LEU A 1 184 ? 25.326 -0.106 -13.472 1.00 62.88 184 LEU A C 1
ATOM 1475 O O . LEU A 1 184 ? 26.539 -0.038 -13.657 1.00 62.88 184 LEU A O 1
ATOM 1479 N N . ASP A 1 185 ? 24.477 -0.412 -14.455 1.00 60.16 185 ASP A N 1
ATOM 1480 C CA . ASP A 1 185 ? 24.914 -0.703 -15.825 1.00 60.16 185 ASP A CA 1
ATOM 1481 C C . ASP A 1 185 ? 25.603 0.509 -16.486 1.00 60.16 185 ASP A C 1
ATOM 1483 O O . ASP A 1 185 ? 26.641 0.370 -17.142 1.00 60.16 185 ASP A O 1
ATOM 1487 N N . ARG A 1 186 ? 25.110 1.732 -16.225 1.00 63.03 186 ARG A N 1
ATOM 1488 C CA . ARG A 1 186 ? 25.798 2.975 -16.629 1.00 63.03 186 ARG A CA 1
ATOM 1489 C C . ARG A 1 186 ? 27.159 3.149 -15.946 1.00 63.03 186 ARG A C 1
ATOM 1491 O O . ARG A 1 186 ? 28.091 3.620 -16.590 1.00 63.03 186 ARG A O 1
ATOM 1498 N N . ALA A 1 187 ? 27.292 2.780 -14.671 1.00 59.41 187 ALA A N 1
ATOM 1499 C CA . ALA A 1 187 ? 28.544 2.922 -13.920 1.00 59.41 187 ALA A CA 1
ATOM 1500 C C . ALA A 1 187 ? 29.627 1.924 -14.374 1.00 59.41 187 ALA A C 1
ATOM 1502 O O . ALA A 1 187 ? 30.797 2.290 -14.485 1.00 59.41 187 ALA A O 1
ATOM 1503 N N . VAL A 1 188 ? 29.243 0.687 -14.707 1.00 57.81 188 VAL A N 1
ATOM 1504 C CA . VAL A 1 188 ? 30.158 -0.344 -15.235 1.00 57.81 188 VAL A CA 1
ATOM 1505 C C . VAL A 1 188 ? 30.669 0.016 -16.639 1.00 57.81 188 VAL A C 1
ATOM 1507 O O . VAL A 1 188 ? 31.765 -0.385 -17.019 1.00 57.81 188 VAL A O 1
ATOM 1510 N N . GLY A 1 189 ? 29.918 0.817 -17.403 1.00 55.00 189 GLY A N 1
ATOM 1511 C CA . GLY A 1 189 ? 30.319 1.315 -18.722 1.00 55.00 189 GLY A CA 1
ATOM 1512 C C . GLY A 1 189 ? 31.200 2.572 -18.746 1.00 55.00 189 GLY A C 1
ATOM 1513 O O . GLY A 1 189 ? 31.460 3.052 -19.841 1.00 55.00 189 GLY A O 1
ATOM 1514 N N . GLY A 1 190 ? 31.631 3.134 -17.606 1.00 57.50 190 GLY A N 1
ATOM 1515 C CA . GLY A 1 190 ? 32.281 4.455 -17.620 1.00 57.50 190 GLY A CA 1
ATOM 1516 C C . GLY A 1 190 ? 33.130 4.837 -16.406 1.00 57.50 190 GLY A C 1
ATOM 1517 O O . GLY A 1 190 ? 33.224 6.019 -16.089 1.00 57.50 190 GLY A O 1
ATOM 1518 N N . ALA A 1 191 ? 33.754 3.880 -15.714 1.00 43.88 191 ALA A N 1
ATOM 1519 C CA . ALA A 1 191 ? 34.580 4.166 -14.532 1.00 43.88 191 ALA A CA 1
ATOM 1520 C C . ALA A 1 191 ? 36.087 4.359 -14.813 1.00 43.88 191 ALA A C 1
ATOM 1522 O O . ALA A 1 191 ? 36.854 4.576 -13.878 1.00 43.88 191 ALA A O 1
ATOM 1523 N N . GLN A 1 192 ? 36.539 4.320 -16.071 1.00 46.34 192 GLN A N 1
ATOM 1524 C CA . GLN A 1 192 ? 37.966 4.439 -16.407 1.00 46.34 192 GLN A CA 1
ATOM 1525 C C . GLN A 1 192 ? 38.292 5.703 -17.208 1.00 46.34 192 GLN A C 1
ATOM 1527 O O . GLN A 1 192 ? 39.012 5.675 -18.197 1.00 46.34 192 GLN A O 1
ATOM 1532 N N . LYS A 1 193 ? 37.795 6.857 -16.754 1.00 48.91 193 LYS A N 1
ATOM 1533 C CA . LYS A 1 193 ? 38.330 8.149 -17.199 1.00 48.91 193 LYS A CA 1
ATOM 1534 C C . LYS A 1 193 ? 38.423 9.122 -16.035 1.00 48.91 193 LYS A C 1
ATOM 1536 O O . LYS A 1 193 ? 37.636 10.052 -15.887 1.00 48.91 193 LYS A O 1
ATOM 1541 N N . VAL A 1 194 ? 39.435 8.900 -15.201 1.00 37.22 194 VAL A N 1
ATOM 1542 C CA . VAL A 1 194 ? 39.991 9.974 -14.380 1.00 37.22 194 VAL A CA 1
ATOM 1543 C C . VAL A 1 194 ? 40.669 10.942 -15.352 1.00 37.22 194 VAL A C 1
ATOM 1545 O O . VAL A 1 194 ? 41.747 10.671 -15.878 1.00 37.22 194 VAL A O 1
ATOM 1548 N N . LEU A 1 195 ? 39.993 12.048 -15.663 1.00 46.09 195 LEU A N 1
ATOM 1549 C CA . LEU A 1 195 ? 40.602 13.188 -16.341 1.00 46.09 195 LEU A CA 1
ATOM 1550 C C . LEU A 1 195 ? 41.602 13.829 -15.376 1.00 46.09 195 LEU A C 1
ATOM 1552 O O . LEU A 1 195 ? 41.217 14.574 -14.481 1.00 46.09 195 LEU A O 1
ATOM 1556 N N . GLY A 1 196 ? 42.882 13.530 -15.584 1.00 45.78 196 GLY A N 1
ATOM 1557 C CA . GLY A 1 196 ? 43.994 14.165 -14.884 1.00 45.78 196 GLY A CA 1
ATOM 1558 C C . GLY A 1 196 ? 44.721 13.200 -13.962 1.00 45.78 196 GLY A C 1
ATOM 1559 O O . GLY A 1 196 ? 44.205 12.853 -12.912 1.00 45.78 196 GLY A O 1
ATOM 1560 N N . ASN A 1 197 ? 45.899 12.758 -14.404 1.00 38.34 197 ASN A N 1
ATOM 1561 C CA . ASN A 1 197 ? 47.115 12.552 -13.612 1.00 38.34 197 ASN A CA 1
ATOM 1562 C C . ASN A 1 197 ? 48.208 12.094 -14.588 1.00 38.34 197 ASN A C 1
ATOM 1564 O O . ASN A 1 197 ? 48.498 10.908 -14.723 1.00 38.34 197 ASN A O 1
ATOM 1568 N N . SER A 1 198 ? 48.784 13.040 -15.333 1.00 37.28 198 SER A N 1
ATOM 1569 C CA . SER A 1 198 ? 50.074 12.805 -15.984 1.00 37.28 198 SER A CA 1
ATOM 1570 C C . SER A 1 198 ? 51.146 12.706 -14.890 1.00 37.28 198 SER A C 1
ATOM 1572 O O . SER A 1 198 ? 51.268 13.665 -14.120 1.00 37.28 198 SER A O 1
ATOM 1574 N N . PRO A 1 199 ? 51.934 11.620 -14.794 1.00 42.84 199 PRO A N 1
ATOM 1575 C CA . PRO A 1 199 ? 53.145 11.641 -13.985 1.00 42.84 199 PRO A CA 1
ATOM 1576 C C . PRO A 1 199 ? 54.133 12.638 -14.614 1.00 42.84 199 PRO A C 1
ATOM 1578 O O . PRO A 1 199 ? 54.136 12.789 -15.842 1.00 42.84 199 PRO A O 1
ATOM 1581 N N . PRO A 1 200 ? 54.953 13.345 -13.818 1.00 43.91 200 PRO A N 1
ATOM 1582 C CA . PRO A 1 200 ? 55.948 14.252 -14.370 1.00 43.91 200 PRO A CA 1
ATOM 1583 C C . PRO A 1 200 ? 56.981 13.453 -15.183 1.00 43.91 200 PRO A C 1
ATOM 1585 O O . PRO A 1 200 ? 57.274 12.308 -14.830 1.00 43.91 200 PRO A O 1
ATOM 1588 N N . PRO A 1 201 ? 57.534 14.028 -16.265 1.00 40.91 201 PRO A N 1
ATOM 1589 C CA . PRO A 1 201 ? 58.542 13.346 -17.059 1.00 40.91 201 PRO A CA 1
ATOM 1590 C C . PRO A 1 201 ? 59.795 13.120 -16.209 1.00 40.91 201 PRO A C 1
ATOM 1592 O O . PRO A 1 201 ? 60.405 14.066 -15.709 1.00 40.91 201 PRO A O 1
ATOM 1595 N N . SER A 1 202 ? 60.173 11.855 -16.049 1.00 43.50 202 SER A N 1
ATOM 1596 C CA . SER A 1 202 ? 61.510 11.466 -15.625 1.00 43.50 202 SER A CA 1
ATOM 1597 C C . SER A 1 202 ? 62.494 11.903 -16.708 1.00 43.50 202 SER A C 1
ATOM 1599 O O . SER A 1 202 ? 62.458 11.397 -17.830 1.00 43.50 202 SER A O 1
ATOM 1601 N N . ASN A 1 203 ? 63.335 12.879 -16.362 1.00 46.69 203 ASN A N 1
ATOM 1602 C CA . ASN A 1 203 ? 64.578 13.153 -17.068 1.00 46.69 203 ASN A CA 1
ATOM 1603 C C . ASN A 1 203 ? 65.401 11.868 -17.075 1.00 46.69 203 ASN A C 1
ATOM 1605 O O . ASN A 1 203 ? 65.835 11.451 -16.009 1.00 46.69 203 ASN A O 1
ATOM 1609 N N . ASP A 1 204 ? 65.649 11.305 -18.252 1.00 37.59 204 ASP A N 1
ATOM 1610 C CA . ASP A 1 204 ? 66.890 10.592 -18.506 1.00 37.59 204 ASP A CA 1
ATOM 1611 C C . ASP A 1 204 ? 67.338 10.836 -19.947 1.00 37.59 204 ASP A C 1
ATOM 1613 O O . ASP A 1 204 ? 66.579 10.756 -20.913 1.00 37.59 204 ASP A O 1
ATOM 1617 N N . SER A 1 205 ? 68.596 11.241 -20.009 1.00 39.78 205 SER A N 1
ATOM 1618 C CA . SER A 1 205 ? 69.393 11.673 -21.147 1.00 39.78 205 SER A CA 1
ATOM 1619 C C . SER A 1 205 ? 69.680 10.521 -22.112 1.00 39.78 205 SER A C 1
ATOM 1621 O O . SER A 1 205 ? 69.967 9.422 -21.648 1.00 39.78 205 SER A O 1
ATOM 1623 N N . PHE A 1 206 ? 69.670 10.789 -23.422 1.00 41.62 206 PHE A N 1
ATOM 1624 C CA . PHE A 1 206 ? 70.810 10.690 -24.357 1.00 41.62 206 PHE A CA 1
ATOM 1625 C C . PHE A 1 206 ? 70.383 11.173 -25.750 1.00 41.62 206 PHE A C 1
ATOM 1627 O O . PHE A 1 206 ? 69.275 10.801 -26.197 1.00 41.62 206 PHE A O 1
#

Foldseek 3Di:
DVVVVVVVVVVVVVVVVLVVVLVVVLVVCCVVPVPVVVVVVVVVVCVVVVHDPVNVVVVVVVVVVVCPDPCVVVVVVLLVLLVVLVVLVVVLVVLVVVLVVVVVVCVVPVHDPVVVVVSVVSVVVSVVSVVVSVVSVVVSVCCVSCVVCPPPDSVVVVVVSVVVVVVVVVVVVVVVVSVVVVVVSVCVSDVPDPPDDDDDDDDDDD